Protein AF-A0A813G9U9-F1 (afdb_monomer_lite)

Radius of gyration: 23.8 Å; chains: 1; bounding box: 54×70×51 Å

Organism: Polarella glacialis (NCBI:txid89957)

InterPro domains:
  IPR000157 Toll/interleukin-1 receptor homology (TIR) domain [PF13676] (72-196)
  IPR000157 Toll/interleukin-1 receptor homology (TIR) domain [PS50104] (67-189)
  IPR035897 Toll/interleukin-1 receptor homology (TIR) domain superfamily [G3DSA:3.40.50.10140] (47-179)
  IPR035897 Toll/interleukin-1 receptor homology (TIR) domain superfamily [SSF52200] (64-172)

Sequence (211 aa):
VDRLAWLLDPSVNISRLLSATGASSYSSSTRAGPQLPVWPTSPSAPATLPASSVATNDAANGLCDGRSYHCFISHNWGKDSQGRDNHLRVLQIARALQKHGVEVFVDDWEAHRYDSVDEAIVDGMRRSSVALVFITRAYIDKIEESTIEDDCVAQFNLAKRAPGIIPVIMEPELMQPSRWGWNRVYAHLSGKKLVDLSRGEVSGLPGILWN

Secondary structure (DSSP, 8-state):
-GGGGGGG-TT--TTTTTS---------------------------------------TTS--TTS--EEEEEE--SSB-TTS-BHHHHHHHHHHHHHHTT--EE-HHHHGGGSSSHHHHHHHHHHTEEEEEEEE-HHHHHHHHH--TTSHHHHHHHHHTTSS-EEEEE-SGGGGSGGGT-SSHHHHHHTTSPPEE-SS--TT--------

Foldseek 3Di:
DVLCVLLLDPVDPVVVVQPPDDDDDDDDDDDDDDDDDDDDDDDDDDDDDDDDDPPDCPVPADPPPQAPFQEEEFDDADAFPVRDGGVVVVVLVCVVSVVSNGGYDDLVVQVVVDPDSLVSLVVRLVNYQAYEYEDGLVLLCCCAPDDCPDSNVVNVVSRLVHPYYEYEYQAPQPVQLVSSDDGPCSVRPNPDRYRYPNPDDSVRDDDDDDD

Structure (mmCIF, N/CA/C/O backbone):
data_AF-A0A813G9U9-F1
#
_entry.id   AF-A0A813G9U9-F1
#
loop_
_atom_site.group_PDB
_atom_site.id
_atom_site.type_symbol
_atom_site.label_atom_id
_atom_site.label_alt_id
_atom_site.label_comp_id
_atom_site.label_asym_id
_atom_site.label_entity_id
_atom_site.label_seq_id
_atom_site.pdbx_PDB_ins_code
_atom_site.Cartn_x
_atom_site.Cartn_y
_atom_site.Cartn_z
_atom_site.occupancy
_atom_site.B_iso_or_equiv
_atom_site.auth_seq_id
_atom_site.auth_comp_id
_atom_site.auth_asym_id
_atom_site.auth_atom_id
_atom_site.pdbx_PDB_model_num
ATOM 1 N N . VAL A 1 1 ? -6.744 -12.984 -7.706 1.00 48.56 1 VAL A N 1
ATOM 2 C CA . VAL A 1 1 ? -7.653 -12.390 -6.691 1.00 48.56 1 VAL A CA 1
ATOM 3 C C . VAL A 1 1 ? -8.142 -13.448 -5.708 1.00 48.56 1 VAL A C 1
ATOM 5 O O . VAL A 1 1 ? -8.103 -13.192 -4.515 1.00 48.56 1 VAL A O 1
ATOM 8 N N . ASP A 1 2 ? -8.482 -14.654 -6.171 1.00 55.81 2 ASP A N 1
ATOM 9 C CA . ASP A 1 2 ? -9.010 -15.742 -5.326 1.00 55.81 2 ASP A CA 1
ATOM 10 C C . ASP A 1 2 ? -8.116 -16.127 -4.134 1.00 55.81 2 ASP A C 1
ATOM 12 O O . ASP A 1 2 ? -8.612 -16.296 -3.025 1.00 55.81 2 ASP A O 1
ATOM 16 N N . ARG A 1 3 ? -6.783 -16.145 -4.299 1.00 55.69 3 ARG A N 1
ATOM 17 C CA . ARG A 1 3 ? -5.833 -16.408 -3.192 1.00 55.69 3 ARG A CA 1
ATOM 18 C C . ARG A 1 3 ? -5.779 -15.313 -2.112 1.00 55.69 3 ARG A C 1
ATOM 20 O O . ARG A 1 3 ? -5.218 -15.534 -1.046 1.00 55.69 3 ARG A O 1
ATOM 27 N N . LEU A 1 4 ? -6.364 -14.145 -2.377 1.00 56.97 4 LEU A N 1
ATOM 28 C CA . LEU A 1 4 ? -6.499 -13.031 -1.431 1.00 56.97 4 LEU A CA 1
ATOM 29 C C . LEU A 1 4 ? -7.953 -12.850 -0.972 1.00 56.97 4 LEU A C 1
ATOM 31 O O . LEU A 1 4 ? -8.229 -11.954 -0.181 1.00 56.97 4 LEU A O 1
ATOM 35 N N . ALA A 1 5 ? -8.891 -13.676 -1.450 1.00 59.50 5 ALA A N 1
ATOM 36 C CA . ALA A 1 5 ? -10.310 -13.536 -1.128 1.00 59.50 5 ALA A CA 1
ATOM 37 C C . ALA A 1 5 ? -10.573 -13.637 0.381 1.00 59.50 5 ALA A C 1
ATOM 39 O O . ALA A 1 5 ? -11.443 -12.940 0.896 1.00 59.50 5 ALA A O 1
ATOM 40 N N . TRP A 1 6 ? -9.769 -14.427 1.096 1.00 63.94 6 TRP A N 1
ATOM 41 C CA . TRP A 1 6 ? -9.843 -14.555 2.550 1.00 63.94 6 TRP A CA 1
ATOM 42 C C . TRP A 1 6 ? -9.501 -13.252 3.293 1.00 63.94 6 TRP A C 1
ATOM 44 O O . TRP A 1 6 ? -10.088 -12.998 4.337 1.00 63.94 6 TRP A O 1
ATOM 54 N N . LEU A 1 7 ? -8.626 -12.385 2.753 1.00 59.50 7 LEU A N 1
ATOM 55 C CA . LEU A 1 7 ? -8.376 -11.053 3.335 1.00 59.50 7 LEU A CA 1
ATOM 56 C C . LEU A 1 7 ? -9.629 -10.178 3.272 1.00 59.50 7 LEU A C 1
ATOM 58 O O . LEU A 1 7 ? -9.799 -9.265 4.071 1.00 59.50 7 LEU A O 1
ATOM 62 N N . LEU A 1 8 ? -10.496 -10.443 2.297 1.00 55.34 8 LEU A N 1
ATOM 63 C CA . LEU A 1 8 ? -11.728 -9.706 2.078 1.00 55.34 8 LEU A CA 1
ATOM 64 C C . LEU A 1 8 ? -12.911 -10.325 2.835 1.00 55.34 8 LEU A C 1
ATOM 66 O O . LEU A 1 8 ? -14.004 -9.773 2.747 1.00 55.34 8 LEU A O 1
ATOM 70 N N . ASP A 1 9 ? -12.766 -11.440 3.545 1.00 53.12 9 ASP A N 1
ATOM 71 C CA . ASP A 1 9 ? -13.871 -12.055 4.282 1.00 53.12 9 ASP A CA 1
ATOM 72 C C . ASP A 1 9 ? -14.003 -11.430 5.690 1.00 53.12 9 ASP A C 1
ATOM 74 O O . ASP A 1 9 ? -13.111 -11.591 6.522 1.00 53.12 9 ASP A O 1
ATOM 78 N N . PRO A 1 10 ? -15.113 -10.727 6.001 1.00 43.72 10 PRO A N 1
ATOM 79 C CA . PRO A 1 10 ? -15.311 -10.079 7.300 1.00 43.72 10 PRO A CA 1
ATOM 80 C C . PRO A 1 10 ? -15.453 -11.064 8.474 1.00 43.72 10 PRO A C 1
ATOM 82 O O . PRO A 1 10 ? -15.392 -10.641 9.628 1.00 43.72 10 PRO A O 1
ATOM 85 N N . SER A 1 11 ? -15.657 -12.361 8.214 1.00 38.12 11 SER A N 1
ATOM 86 C CA . SER A 1 11 ? -15.690 -13.407 9.243 1.00 38.12 11 SER A CA 1
ATOM 87 C C . SER A 1 11 ? -14.294 -13.881 9.666 1.00 38.12 11 SER A C 1
ATOM 89 O O . SER A 1 11 ? -14.139 -14.495 10.729 1.00 38.12 11 SER A O 1
ATOM 91 N N . VAL A 1 12 ? -13.262 -13.548 8.884 1.00 41.81 12 VAL A N 1
ATOM 92 C CA . VAL A 1 12 ? -11.875 -13.910 9.163 1.00 41.81 12 VAL A CA 1
ATOM 93 C C . VAL A 1 12 ? -11.307 -12.950 10.202 1.00 41.81 12 VAL A C 1
ATOM 95 O O . VAL A 1 12 ? -10.707 -11.919 9.914 1.00 41.81 12 VAL A O 1
ATOM 98 N N . ASN A 1 13 ? -11.499 -13.309 11.468 1.00 43.06 13 ASN A N 1
ATOM 99 C CA . ASN A 1 13 ? -10.781 -12.684 12.563 1.00 43.06 13 ASN A CA 1
ATOM 100 C C . ASN A 1 13 ? -9.388 -13.317 12.653 1.00 43.06 13 ASN A C 1
ATOM 102 O O . ASN A 1 13 ? -9.243 -14.439 13.141 1.00 43.06 13 ASN A O 1
ATOM 106 N N . ILE A 1 14 ? -8.360 -12.589 12.213 1.00 44.81 14 ILE A N 1
ATOM 107 C CA . ILE A 1 14 ? -6.979 -13.089 12.203 1.00 44.81 14 ILE A CA 1
ATOM 108 C C . ILE A 1 14 ? -6.530 -13.493 13.607 1.00 44.81 14 ILE A C 1
ATOM 110 O O . ILE A 1 14 ? -5.813 -14.468 13.728 1.00 44.81 14 ILE A O 1
ATOM 114 N N . SER A 1 15 ? -7.040 -12.877 14.681 1.00 34.81 15 SER A N 1
ATOM 115 C CA . SER A 1 15 ? -6.731 -13.309 16.056 1.00 34.81 15 SER A CA 1
ATOM 116 C C . SER A 1 15 ? -7.351 -14.664 16.463 1.00 34.81 15 SER A C 1
ATOM 118 O O . SER A 1 15 ? -6.817 -15.348 17.338 1.00 34.81 15 SER A O 1
ATOM 120 N N . ARG A 1 16 ? -8.427 -15.118 15.796 1.00 32.97 16 ARG A N 1
ATOM 121 C CA . ARG A 1 16 ? -9.019 -16.463 15.982 1.00 32.97 16 ARG A CA 1
ATOM 122 C C . ARG A 1 16 ? -8.324 -17.558 15.173 1.00 32.97 16 ARG A C 1
ATOM 124 O O . ARG A 1 16 ? -8.390 -18.714 15.573 1.00 32.97 16 ARG A O 1
ATOM 131 N N . LEU A 1 17 ? -7.608 -17.205 14.105 1.00 38.53 17 LEU A N 1
ATOM 132 C CA . LEU A 1 17 ? -6.691 -18.126 13.419 1.00 38.53 17 LEU A CA 1
ATOM 133 C C . LEU A 1 17 ? -5.445 -18.464 14.266 1.00 38.53 17 LEU A C 1
ATOM 135 O O . LEU A 1 17 ? -4.717 -19.387 13.924 1.00 38.53 17 LEU A O 1
ATOM 139 N N . LEU A 1 18 ? -5.219 -17.755 15.381 1.00 41.41 18 LEU A N 1
ATOM 140 C CA . LEU A 1 18 ? -4.016 -17.862 16.222 1.00 41.41 18 LEU A CA 1
ATOM 141 C C . LEU A 1 18 ? -4.233 -18.611 17.551 1.00 41.41 18 LEU A C 1
ATOM 143 O O . LEU A 1 18 ? -3.284 -18.761 18.314 1.00 41.41 18 LEU A O 1
ATOM 147 N N . SER A 1 19 ? -5.456 -19.060 17.870 1.00 34.44 19 SER A N 1
ATOM 148 C CA . SER A 1 19 ? -5.805 -19.591 19.209 1.00 34.44 19 SER A CA 1
ATOM 149 C C . SER A 1 19 ? -6.186 -21.078 19.267 1.00 34.44 19 SER A C 1
ATOM 151 O O . SER A 1 19 ? -6.457 -21.590 20.352 1.00 34.44 19 SER A O 1
ATOM 153 N N . ALA A 1 20 ? -6.158 -21.815 18.155 1.00 33.94 20 ALA A N 1
ATOM 154 C CA . ALA A 1 20 ? -6.456 -23.247 18.153 1.00 33.94 20 ALA A CA 1
ATOM 155 C C . ALA A 1 20 ? -5.176 -24.094 18.097 1.00 33.94 20 ALA A C 1
ATOM 157 O O . ALA A 1 20 ? -4.769 -24.488 17.017 1.00 33.94 20 ALA A O 1
ATOM 158 N N . THR A 1 21 ? -4.567 -24.372 19.257 1.00 38.72 21 THR A N 1
ATOM 159 C CA . THR A 1 21 ? -4.136 -25.729 19.669 1.00 38.72 21 THR A CA 1
ATOM 160 C C . THR A 1 21 ? -3.434 -25.680 21.024 1.00 38.72 21 THR A C 1
ATOM 162 O O . THR A 1 21 ? -2.369 -25.083 21.165 1.00 38.72 21 THR A O 1
ATOM 165 N N . GLY A 1 22 ? -4.017 -26.360 22.009 1.00 31.55 22 GLY A N 1
ATOM 166 C CA . GLY A 1 22 ? -3.395 -26.647 23.292 1.00 31.55 22 GLY A CA 1
ATOM 167 C C . GLY A 1 22 ? -3.361 -28.152 23.566 1.00 31.55 22 GLY A C 1
ATOM 168 O O . GLY A 1 22 ? -4.376 -28.826 23.424 1.00 31.55 22 GLY A O 1
ATOM 169 N N . ALA A 1 23 ? -2.191 -28.580 24.046 1.00 30.75 23 ALA A N 1
ATOM 170 C CA . ALA A 1 23 ? -1.884 -29.717 24.919 1.00 30.75 23 ALA A CA 1
ATOM 171 C C . ALA A 1 23 ? -1.643 -31.144 24.362 1.00 30.75 23 ALA A C 1
ATOM 173 O O . ALA A 1 23 ? -2.478 -31.755 23.704 1.00 30.75 23 ALA A O 1
ATOM 174 N N . SER A 1 24 ? -0.528 -31.679 24.898 1.00 33.56 24 SER A N 1
ATOM 175 C CA . SER A 1 24 ? -0.103 -33.075 25.130 1.00 33.56 24 SER A CA 1
ATOM 176 C C . SER A 1 24 ? 0.559 -33.866 23.999 1.00 33.56 24 SER A C 1
ATOM 178 O O . SER A 1 24 ? 0.100 -33.835 22.872 1.00 33.56 24 SER A O 1
ATOM 180 N N . SER A 1 25 ? 1.547 -34.736 24.236 1.00 31.33 25 SER A N 1
ATOM 181 C CA . SER A 1 25 ? 2.670 -34.868 25.190 1.00 31.33 25 SER A CA 1
ATOM 182 C C . SER A 1 25 ? 3.481 -36.111 24.742 1.00 31.33 25 SER A C 1
ATOM 184 O O . SER A 1 25 ? 2.909 -37.053 24.211 1.00 31.33 25 SER A O 1
ATOM 186 N N . TYR A 1 26 ? 4.812 -36.060 24.896 1.00 27.23 26 TYR A N 1
ATOM 187 C CA . TYR A 1 26 ? 5.821 -37.144 24.936 1.00 27.23 26 TYR A CA 1
ATOM 188 C C . TYR A 1 26 ? 5.513 -38.556 24.376 1.00 27.23 26 TYR A C 1
ATOM 190 O O . TYR A 1 26 ? 4.690 -39.280 24.920 1.00 27.23 26 TYR A O 1
ATOM 198 N N . SER A 1 27 ? 6.402 -39.066 23.509 1.00 30.39 27 SER A N 1
ATOM 199 C CA . SER A 1 27 ? 7.290 -40.189 23.884 1.00 30.39 27 SER A CA 1
ATOM 200 C C . SER A 1 27 ? 8.458 -40.356 22.901 1.00 30.39 27 SER A C 1
ATOM 202 O O . SER A 1 27 ? 8.334 -40.145 21.698 1.00 30.39 27 SER A O 1
ATOM 204 N N . SER A 1 28 ? 9.614 -40.697 23.456 1.00 36.56 28 SER A N 1
ATOM 205 C CA . SER A 1 28 ? 10.893 -40.956 22.801 1.00 36.56 28 SER A CA 1
ATOM 206 C C . SER A 1 28 ? 11.133 -42.462 22.676 1.00 36.56 28 SER A C 1
ATOM 208 O O . SER A 1 28 ? 10.792 -43.215 23.586 1.00 36.56 28 SER A O 1
ATOM 210 N N . SER A 1 29 ? 11.794 -42.910 21.603 1.00 32.03 29 SER A N 1
ATOM 211 C CA . SER A 1 29 ? 12.504 -44.194 21.610 1.00 32.03 29 SER A CA 1
ATOM 212 C C . SER A 1 29 ? 13.637 -44.241 20.578 1.00 32.03 29 SER A C 1
ATOM 214 O O . SER A 1 29 ? 13.566 -43.662 19.498 1.00 32.03 29 SER A O 1
ATOM 216 N N . THR A 1 30 ? 14.710 -44.901 20.990 1.00 32.84 30 THR A N 1
ATOM 217 C CA . THR A 1 30 ? 16.085 -44.940 20.485 1.00 32.84 30 THR A CA 1
ATOM 218 C C . THR A 1 30 ? 16.362 -46.193 19.632 1.00 32.84 30 THR A C 1
ATOM 220 O O . THR A 1 30 ? 15.731 -47.224 19.846 1.00 32.84 30 THR A O 1
ATOM 223 N N . ARG A 1 31 ? 17.429 -46.150 18.801 1.00 31.62 31 ARG A N 1
ATOM 224 C CA . ARG A 1 31 ? 18.654 -47.009 18.873 1.00 31.62 31 ARG A CA 1
ATOM 225 C C . ARG A 1 31 ? 19.172 -47.626 17.536 1.00 31.62 31 ARG A C 1
ATOM 227 O O . ARG A 1 31 ? 18.466 -48.369 16.877 1.00 31.62 31 ARG A O 1
ATOM 234 N N . ALA A 1 32 ? 20.467 -47.355 17.281 1.00 30.41 32 ALA A N 1
ATOM 235 C CA . ALA A 1 32 ? 21.590 -48.148 16.706 1.00 30.41 32 ALA A CA 1
ATOM 236 C C . ALA A 1 32 ? 21.563 -48.836 15.308 1.00 30.41 32 ALA A C 1
ATOM 238 O O . ALA A 1 32 ? 20.661 -49.593 14.982 1.00 30.41 32 ALA A O 1
ATOM 239 N N . GLY A 1 33 ? 22.674 -48.657 14.555 1.00 27.73 33 GLY A N 1
ATOM 240 C CA . GLY A 1 33 ? 23.142 -49.503 13.420 1.00 27.73 33 GLY A CA 1
ATOM 241 C C . GLY A 1 33 ? 23.832 -50.811 13.883 1.00 27.73 33 GLY A C 1
ATOM 242 O O . GLY A 1 33 ? 23.547 -51.197 15.018 1.00 27.73 33 GLY A O 1
ATOM 243 N N . PRO A 1 34 ? 24.777 -51.471 13.142 1.00 43.88 34 PRO A N 1
ATOM 244 C CA . PRO A 1 34 ? 25.583 -51.010 11.979 1.00 43.88 34 PRO A CA 1
ATOM 245 C C . PRO A 1 34 ? 25.918 -52.062 10.853 1.00 43.88 34 PRO A C 1
ATOM 247 O O . PRO A 1 34 ? 25.562 -53.229 10.956 1.00 43.88 34 PRO A O 1
ATOM 250 N N . GLN A 1 35 ? 26.715 -51.620 9.851 1.00 29.05 35 GLN A N 1
ATOM 251 C CA . GLN A 1 35 ? 27.792 -52.306 9.066 1.00 29.05 35 GLN A CA 1
ATOM 252 C C . GLN A 1 35 ? 27.713 -52.414 7.514 1.00 29.05 35 GLN A C 1
ATOM 254 O O . GLN A 1 35 ? 26.673 -52.680 6.925 1.00 29.05 35 GLN A O 1
ATOM 259 N N . LEU A 1 36 ? 28.897 -52.185 6.903 1.00 33.50 36 LEU A N 1
ATOM 260 C CA . LEU A 1 36 ? 29.319 -52.177 5.478 1.00 33.50 36 LEU A CA 1
ATOM 261 C C . LEU A 1 36 ? 29.853 -53.562 5.014 1.00 33.50 36 LEU A C 1
ATOM 263 O O . LEU A 1 36 ? 30.030 -54.425 5.876 1.00 33.50 36 LEU A O 1
ATOM 267 N N . PRO A 1 37 ? 30.209 -53.774 3.715 1.00 38.19 37 PRO A N 1
ATOM 268 C CA . PRO A 1 37 ? 31.635 -53.645 3.316 1.00 38.19 37 PRO A CA 1
ATOM 269 C C . PRO A 1 37 ? 31.980 -53.202 1.848 1.00 38.19 37 PRO A C 1
ATOM 271 O O . PRO A 1 37 ? 31.268 -53.502 0.901 1.00 38.19 37 PRO A O 1
ATOM 274 N N . VAL A 1 38 ? 33.127 -52.494 1.746 1.00 32.84 38 VAL A N 1
ATOM 275 C CA . VAL A 1 38 ? 34.224 -52.291 0.733 1.00 32.84 38 VAL A CA 1
ATOM 276 C C . VAL A 1 38 ? 34.108 -52.405 -0.819 1.00 32.84 38 VAL A C 1
ATOM 278 O O . VAL A 1 38 ? 33.434 -53.261 -1.375 1.00 32.84 38 VAL A O 1
ATOM 281 N N . TRP A 1 39 ? 34.910 -51.536 -1.480 1.00 26.00 39 TRP A N 1
ATOM 282 C CA . TRP A 1 39 ? 35.147 -51.243 -2.924 1.00 26.00 39 TRP A CA 1
ATOM 283 C C . TRP A 1 39 ? 36.068 -52.232 -3.698 1.00 26.00 39 TRP A C 1
ATOM 285 O O . TRP A 1 39 ? 36.642 -53.116 -3.061 1.00 26.00 39 TRP A O 1
ATOM 295 N N . PRO A 1 40 ? 36.297 -52.067 -5.037 1.00 40.28 40 PRO A N 1
ATOM 296 C CA . PRO A 1 40 ? 37.399 -51.187 -5.508 1.00 40.28 40 PRO A CA 1
ATOM 297 C C . PRO A 1 40 ? 37.240 -50.429 -6.871 1.00 40.28 40 PRO A C 1
ATOM 299 O O . PRO A 1 40 ? 36.633 -50.912 -7.820 1.00 40.28 40 PRO A O 1
ATOM 302 N N . THR A 1 41 ? 37.920 -49.266 -6.929 1.00 32.50 41 THR A N 1
ATOM 303 C CA . THR A 1 41 ? 38.691 -48.598 -8.027 1.00 32.50 41 THR A CA 1
ATOM 304 C C . THR A 1 41 ? 38.060 -48.020 -9.319 1.00 32.50 41 THR A C 1
ATOM 306 O O . THR A 1 41 ? 37.460 -48.721 -10.124 1.00 32.50 41 THR A O 1
ATOM 309 N N . SER A 1 42 ? 38.353 -46.722 -9.532 1.00 33.25 42 SER A N 1
ATOM 310 C CA . SER A 1 42 ? 38.185 -45.825 -10.706 1.00 33.25 42 SER A CA 1
ATOM 311 C C . SER A 1 42 ? 39.135 -46.139 -11.897 1.00 33.25 42 SER A C 1
ATOM 313 O O . SER A 1 42 ? 39.883 -47.110 -11.786 1.00 33.25 42 SER A O 1
ATOM 315 N N . PRO A 1 43 ? 39.295 -45.286 -12.952 1.00 48.91 43 PRO A N 1
ATOM 316 C CA . PRO A 1 43 ? 38.502 -44.138 -13.452 1.00 48.91 43 PRO A CA 1
ATOM 317 C C . PRO A 1 43 ? 38.239 -44.173 -14.986 1.00 48.91 43 PRO A C 1
ATOM 319 O O . PRO A 1 43 ? 38.921 -44.895 -15.705 1.00 48.91 43 PRO A O 1
ATOM 322 N N . SER A 1 44 ? 37.316 -43.340 -15.499 1.00 31.86 44 SER A N 1
ATOM 323 C CA . SER A 1 44 ? 37.431 -42.541 -16.754 1.00 31.86 44 SER A CA 1
ATOM 324 C C . SER A 1 44 ? 36.078 -41.923 -17.150 1.00 31.86 44 SER A C 1
ATOM 326 O O . SER A 1 44 ? 35.073 -42.620 -17.241 1.00 31.86 44 SER A O 1
ATOM 328 N N . ALA A 1 45 ? 36.067 -40.619 -17.422 1.00 34.03 45 ALA A N 1
ATOM 329 C CA . ALA A 1 45 ? 35.022 -39.898 -18.163 1.00 34.03 45 ALA A CA 1
ATOM 330 C C . ALA A 1 45 ? 35.608 -39.493 -19.540 1.00 34.03 45 ALA A C 1
ATOM 332 O O . ALA A 1 45 ? 36.819 -39.659 -19.712 1.00 34.03 45 ALA A O 1
ATOM 333 N N . PRO A 1 46 ? 34.872 -38.876 -20.489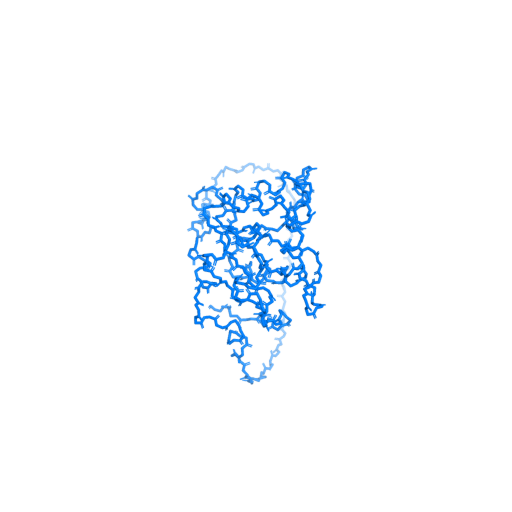 1.00 46.09 46 PRO A N 1
ATOM 334 C CA . PRO A 1 46 ? 33.428 -38.628 -20.567 1.00 46.09 46 PRO A CA 1
ATOM 335 C C . PRO A 1 46 ? 32.812 -39.118 -21.902 1.00 46.09 46 PRO A C 1
ATOM 337 O O . PRO A 1 46 ? 33.475 -39.139 -22.936 1.00 46.09 46 PRO A O 1
ATOM 340 N N . ALA A 1 47 ? 31.517 -39.440 -21.927 1.00 32.50 47 ALA A N 1
ATOM 341 C CA . ALA A 1 47 ? 30.784 -39.566 -23.188 1.00 32.50 47 ALA A CA 1
ATOM 342 C C . ALA A 1 47 ? 29.320 -39.135 -23.035 1.00 32.50 47 ALA A C 1
ATOM 344 O O . ALA A 1 47 ? 28.589 -39.597 -22.164 1.00 32.50 47 ALA A O 1
ATOM 345 N N . THR A 1 48 ? 28.960 -38.209 -23.914 1.00 35.53 48 THR A N 1
ATOM 346 C CA . THR A 1 48 ? 27.659 -37.640 -24.260 1.00 35.53 48 THR A CA 1
ATOM 347 C C . THR A 1 48 ? 26.480 -38.611 -24.141 1.00 35.53 48 THR A C 1
ATOM 349 O O . THR A 1 48 ? 26.508 -39.692 -24.726 1.00 35.53 48 THR A O 1
ATOM 352 N N . LEU A 1 49 ? 25.396 -38.175 -23.489 1.00 32.50 49 LEU A N 1
ATOM 353 C CA . LEU A 1 49 ? 24.070 -38.788 -23.613 1.00 32.50 49 LEU A CA 1
ATOM 354 C C . LEU A 1 49 ? 23.042 -37.749 -24.093 1.00 32.50 49 LEU A C 1
ATOM 356 O O . LEU A 1 49 ? 23.091 -36.600 -23.646 1.00 32.50 49 LEU A O 1
ATOM 360 N N . PRO A 1 50 ? 22.129 -38.129 -25.008 1.00 39.34 50 PRO A N 1
ATOM 361 C CA . PRO A 1 50 ? 21.067 -37.268 -25.501 1.00 39.34 50 PRO A CA 1
ATOM 362 C C . PRO A 1 50 ? 19.867 -37.235 -24.545 1.00 39.34 50 PRO A C 1
ATOM 364 O O . PRO A 1 50 ? 19.733 -38.045 -23.629 1.00 39.34 50 PRO A O 1
ATOM 367 N N . ALA A 1 51 ? 18.996 -36.263 -24.811 1.00 38.84 51 ALA A N 1
ATOM 368 C CA . ALA A 1 51 ? 17.768 -35.933 -24.107 1.00 38.84 51 ALA A CA 1
ATOM 369 C C . ALA A 1 51 ? 16.955 -37.137 -23.593 1.00 38.84 51 ALA A C 1
ATOM 371 O O . ALA A 1 51 ? 16.622 -38.062 -24.331 1.00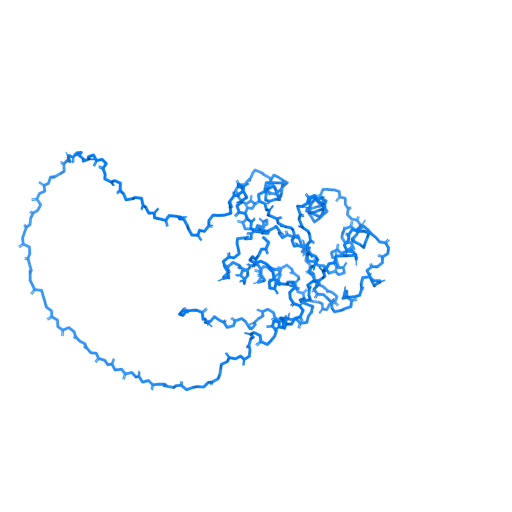 38.84 51 ALA A O 1
ATOM 372 N N . SER A 1 52 ? 16.531 -37.047 -22.335 1.00 34.31 52 SER A N 1
ATOM 373 C CA . SER A 1 52 ? 15.327 -37.711 -21.845 1.00 34.31 52 SER A CA 1
ATOM 374 C C . SER A 1 52 ? 14.523 -36.693 -21.052 1.00 34.31 52 SER A C 1
ATOM 376 O O . SER A 1 52 ? 14.928 -36.207 -20.001 1.00 34.31 52 SER A O 1
ATOM 378 N N . SER A 1 53 ? 13.401 -36.328 -21.656 1.00 46.50 53 SER A N 1
ATOM 379 C CA . SER A 1 53 ? 12.331 -35.505 -21.126 1.00 46.50 53 SER A CA 1
ATOM 380 C C . SER A 1 53 ? 11.844 -36.036 -19.780 1.00 46.50 53 SER A C 1
ATOM 382 O O . SER A 1 53 ? 11.144 -37.047 -19.723 1.00 46.50 53 SER A O 1
ATOM 384 N N . VAL A 1 54 ? 12.142 -35.305 -18.712 1.00 33.62 54 VAL A N 1
ATOM 385 C CA . VAL A 1 54 ? 11.268 -35.263 -17.543 1.00 33.62 54 VAL A CA 1
ATOM 386 C C . VAL A 1 54 ? 10.571 -33.919 -17.629 1.00 33.62 54 VAL A C 1
ATOM 388 O O . VAL A 1 54 ? 11.100 -32.899 -17.203 1.00 33.62 54 VAL A O 1
ATOM 391 N N . ALA A 1 55 ? 9.404 -33.915 -18.272 1.00 36.97 55 ALA A N 1
ATOM 392 C CA . ALA A 1 55 ? 8.439 -32.853 -18.068 1.00 36.97 55 ALA A CA 1
ATOM 393 C C . ALA A 1 55 ? 8.019 -32.948 -16.599 1.00 36.97 55 ALA A C 1
ATOM 395 O O . ALA A 1 55 ? 7.174 -33.763 -16.227 1.00 36.97 55 ALA A O 1
ATOM 396 N N . THR A 1 56 ? 8.690 -32.185 -15.741 1.00 35.25 56 THR A N 1
ATOM 397 C CA . THR A 1 56 ? 8.170 -31.896 -14.415 1.00 35.25 56 THR A CA 1
ATOM 398 C C . THR A 1 56 ? 6.867 -31.147 -14.627 1.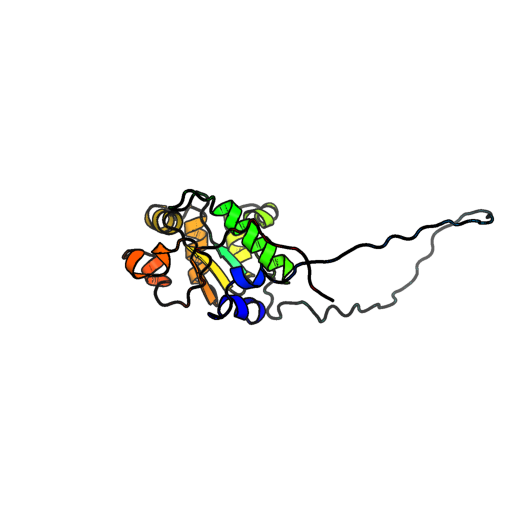00 35.25 56 THR A C 1
ATOM 400 O O . THR A 1 56 ? 6.807 -30.150 -15.343 1.00 35.25 56 THR A O 1
ATOM 403 N N . ASN A 1 57 ? 5.793 -31.699 -14.073 1.00 41.75 57 ASN A N 1
ATOM 404 C CA . ASN A 1 57 ? 4.481 -31.078 -14.060 1.00 41.75 57 ASN A CA 1
ATOM 405 C C . ASN A 1 57 ? 4.551 -29.771 -13.247 1.00 41.75 57 ASN A C 1
ATOM 407 O O . ASN A 1 57 ? 4.187 -29.755 -12.077 1.00 41.75 57 ASN A O 1
ATOM 411 N N . ASP A 1 58 ? 4.976 -28.673 -13.874 1.00 35.12 58 ASP A N 1
ATOM 412 C CA . ASP A 1 58 ? 4.939 -27.309 -13.316 1.00 35.12 58 ASP A CA 1
ATOM 413 C C . ASP A 1 58 ? 3.526 -26.687 -13.366 1.00 35.12 58 ASP A C 1
ATOM 415 O O . ASP A 1 58 ? 3.319 -25.497 -13.131 1.00 35.12 58 ASP A O 1
ATOM 419 N N . ALA A 1 59 ? 2.501 -27.497 -13.633 1.00 38.12 59 ALA A N 1
ATOM 420 C CA . ALA A 1 59 ? 1.123 -27.061 -13.837 1.00 38.12 59 ALA A CA 1
ATOM 421 C C . ALA A 1 59 ? 0.325 -26.822 -12.535 1.00 38.12 59 ALA A C 1
ATOM 423 O O . ALA A 1 59 ? -0.890 -27.008 -12.527 1.00 38.12 59 ALA A O 1
ATOM 424 N N . ALA A 1 60 ? 0.971 -26.412 -11.437 1.00 42.25 60 ALA A N 1
ATOM 425 C CA . ALA A 1 60 ? 0.276 -26.164 -10.167 1.00 42.25 60 ALA A CA 1
ATOM 426 C C . ALA A 1 60 ? 0.427 -24.747 -9.585 1.00 42.25 60 ALA A C 1
ATOM 428 O O . ALA A 1 60 ? -0.245 -24.452 -8.597 1.00 42.25 60 ALA A O 1
ATOM 429 N N . ASN A 1 61 ? 1.260 -23.852 -10.143 1.00 49.72 61 ASN A N 1
ATOM 430 C CA . ASN A 1 61 ? 1.577 -22.619 -9.398 1.00 49.72 61 ASN A CA 1
ATOM 431 C C . ASN A 1 61 ? 1.814 -21.319 -10.190 1.00 49.72 61 ASN A C 1
ATOM 433 O O . ASN A 1 61 ? 2.238 -20.331 -9.598 1.00 49.72 61 ASN A O 1
ATOM 437 N N . GLY A 1 62 ? 1.526 -21.271 -11.492 1.00 44.31 62 GLY A N 1
ATOM 438 C CA . GLY A 1 62 ? 1.737 -20.063 -12.301 1.00 44.31 62 GLY A CA 1
ATOM 439 C C . GLY A 1 62 ? 0.517 -19.138 -12.353 1.00 44.31 62 GLY A C 1
ATOM 440 O O . GLY A 1 62 ? -0.557 -19.558 -12.779 1.00 44.31 62 GLY A O 1
ATOM 441 N N . LEU A 1 63 ? 0.689 -17.867 -11.979 1.00 54.53 63 LEU A N 1
ATOM 442 C CA . LEU A 1 63 ? -0.211 -16.771 -12.360 1.00 54.53 63 LEU A CA 1
ATOM 443 C C . LEU A 1 63 ? -0.333 -16.746 -13.897 1.00 54.53 63 LEU A C 1
ATOM 445 O O . LEU A 1 63 ? 0.646 -16.568 -14.619 1.00 54.53 63 LEU A O 1
ATOM 449 N N . CYS A 1 64 ? -1.532 -17.006 -14.408 1.00 48.00 64 CYS A N 1
ATOM 450 C CA . CYS A 1 64 ? -1.786 -17.387 -15.802 1.00 48.00 64 CYS A CA 1
ATOM 451 C C . CYS A 1 64 ? -1.861 -16.218 -16.808 1.00 48.00 64 CYS A C 1
ATOM 453 O O . CYS A 1 64 ? -2.313 -16.399 -17.935 1.00 48.00 64 CYS A O 1
ATOM 455 N N . ASP A 1 65 ? -1.403 -15.025 -16.434 1.00 59.03 65 ASP A N 1
ATOM 456 C CA . ASP A 1 65 ? -1.562 -13.780 -17.197 1.00 59.03 65 ASP A CA 1
ATOM 457 C C . ASP A 1 65 ? -0.252 -12.984 -17.375 1.00 59.03 65 ASP A C 1
ATOM 459 O O . ASP A 1 65 ? -0.278 -11.803 -17.723 1.00 59.03 65 ASP A O 1
ATOM 463 N N . GLY A 1 66 ? 0.902 -13.619 -17.135 1.00 63.09 66 GLY A N 1
ATOM 464 C CA . GLY A 1 66 ? 2.219 -12.975 -17.207 1.00 63.09 66 GLY A CA 1
ATOM 465 C C . GLY A 1 66 ? 2.572 -12.128 -15.979 1.00 63.09 66 GLY A C 1
ATOM 466 O O . GLY A 1 66 ? 3.658 -11.549 -15.928 1.00 63.09 66 GLY A O 1
ATOM 467 N N . ARG A 1 67 ? 1.694 -12.065 -14.970 1.00 70.94 67 ARG A N 1
ATOM 468 C CA . ARG A 1 67 ? 2.011 -11.489 -13.660 1.00 70.94 67 ARG A CA 1
ATOM 469 C C . ARG A 1 67 ? 2.837 -12.484 -12.861 1.00 70.94 67 ARG A C 1
ATOM 471 O O . ARG A 1 67 ? 2.620 -13.684 -12.938 1.00 70.94 67 ARG A O 1
ATOM 478 N N . SER A 1 68 ? 3.806 -11.993 -12.099 1.00 86.31 68 SER A N 1
ATOM 479 C CA . SER A 1 68 ? 4.646 -12.838 -11.237 1.00 86.31 68 SER A CA 1
ATOM 480 C C . SER A 1 68 ? 4.294 -12.703 -9.762 1.00 86.31 68 SER A C 1
ATOM 482 O O . SER A 1 68 ? 4.673 -13.559 -8.973 1.00 86.31 68 SER A O 1
ATOM 484 N N . TYR A 1 69 ? 3.543 -11.662 -9.397 1.00 90.81 69 TYR A N 1
ATOM 485 C CA . TYR A 1 69 ? 3.138 -11.401 -8.025 1.00 90.81 69 TYR A CA 1
ATOM 486 C C . TYR A 1 69 ? 1.613 -11.359 -7.917 1.00 90.81 69 TYR A C 1
ATOM 488 O O . TYR A 1 69 ? 0.890 -10.808 -8.759 1.00 90.81 69 TYR A O 1
ATOM 496 N N . HIS A 1 70 ? 1.100 -11.935 -6.836 1.00 89.81 70 HIS A N 1
ATOM 497 C CA . HIS A 1 70 ? -0.310 -11.821 -6.495 1.00 89.81 70 HIS A CA 1
ATOM 498 C C . HIS A 1 70 ? -0.613 -10.405 -6.019 1.00 89.81 70 HIS A C 1
ATOM 500 O O . HIS A 1 70 ? -1.638 -9.846 -6.410 1.00 89.81 70 HIS A O 1
ATOM 506 N N . CYS A 1 71 ? 0.279 -9.807 -5.225 1.00 92.88 71 CYS A N 1
ATOM 507 C CA . CYS A 1 71 ? 0.119 -8.436 -4.772 1.00 92.88 71 CYS A CA 1
ATOM 508 C C . CYS A 1 71 ? 1.414 -7.626 -4.712 1.00 92.88 71 CYS A C 1
ATOM 510 O O . CYS A 1 71 ? 2.482 -8.136 -4.385 1.00 92.88 71 CYS A O 1
ATOM 512 N N . PHE A 1 72 ? 1.246 -6.334 -4.971 1.00 95.69 72 PHE A N 1
ATOM 513 C CA . PHE A 1 72 ? 2.191 -5.267 -4.686 1.00 95.69 72 PHE A CA 1
ATOM 514 C C . PHE A 1 72 ? 1.904 -4.684 -3.300 1.00 95.69 72 PHE A C 1
ATOM 516 O O . PHE A 1 72 ? 0.733 -4.477 -2.966 1.00 95.69 72 PHE A O 1
ATOM 523 N N . ILE A 1 73 ? 2.935 -4.396 -2.508 1.00 95.38 73 ILE A N 1
ATOM 524 C CA . ILE A 1 73 ? 2.801 -3.774 -1.186 1.00 95.38 73 ILE A CA 1
ATOM 525 C C . ILE A 1 73 ? 3.168 -2.294 -1.279 1.00 95.38 73 ILE A C 1
ATOM 527 O O . ILE A 1 73 ? 4.262 -1.958 -1.714 1.00 95.38 73 ILE A O 1
ATOM 531 N N . SER A 1 74 ? 2.260 -1.417 -0.846 1.00 96.25 74 SER A N 1
ATOM 532 C CA . SER A 1 74 ? 2.565 -0.008 -0.589 1.00 96.25 74 SER A CA 1
ATOM 533 C C . SER A 1 74 ? 2.384 0.308 0.888 1.00 96.25 74 SER A C 1
ATOM 535 O O . SER A 1 74 ? 1.306 0.088 1.450 1.00 96.25 74 SER A O 1
ATOM 537 N N . HIS A 1 75 ? 3.426 0.844 1.513 1.00 95.44 75 HIS A N 1
ATOM 538 C CA . HIS A 1 75 ? 3.450 1.188 2.932 1.00 95.44 75 HIS A CA 1
ATOM 539 C C . HIS A 1 75 ? 4.431 2.322 3.195 1.00 95.44 75 HIS A C 1
ATOM 541 O O . HIS A 1 75 ? 5.348 2.558 2.420 1.00 95.44 75 HIS A O 1
ATOM 547 N N . ASN A 1 76 ? 4.264 3.008 4.325 1.00 94.38 76 ASN A N 1
ATOM 548 C CA . ASN A 1 76 ? 5.254 3.966 4.793 1.00 94.38 76 ASN A CA 1
ATOM 549 C C . ASN A 1 76 ? 6.236 3.313 5.762 1.00 94.38 76 ASN A C 1
ATOM 551 O O . ASN A 1 76 ? 5.881 2.440 6.561 1.00 94.38 76 ASN A O 1
ATOM 555 N N . TRP A 1 77 ? 7.461 3.824 5.744 1.00 93.19 77 TRP A N 1
ATOM 556 C CA . TRP A 1 77 ? 8.437 3.576 6.790 1.00 93.19 77 TRP A CA 1
ATOM 557 C C . TRP A 1 77 ? 8.223 4.572 7.925 1.00 93.19 77 TRP A C 1
ATOM 559 O O . TRP A 1 77 ? 8.182 5.782 7.702 1.00 93.19 77 TRP A O 1
ATOM 569 N N . GLY A 1 78 ? 8.060 4.065 9.145 1.00 91.50 78 GLY A N 1
ATOM 570 C CA . GLY A 1 78 ? 7.825 4.898 10.317 1.00 91.50 78 GLY A CA 1
ATOM 571 C C . GLY A 1 78 ? 6.934 4.229 11.350 1.00 91.50 78 GLY A C 1
ATOM 572 O O . GLY A 1 78 ? 6.575 3.055 11.238 1.00 91.50 78 GLY A O 1
ATOM 573 N N . LYS A 1 79 ? 6.587 5.003 12.377 1.00 93.81 79 LYS A N 1
ATOM 574 C CA . LYS A 1 79 ? 5.674 4.568 13.431 1.00 93.81 79 LYS A CA 1
ATOM 575 C C . LYS A 1 79 ? 4.246 4.989 13.120 1.00 93.81 79 LYS A C 1
ATOM 577 O O . LYS A 1 79 ? 4.022 6.054 12.551 1.00 93.81 79 LYS A O 1
ATOM 582 N N . ASP A 1 80 ? 3.299 4.152 13.516 1.00 93.88 80 ASP A N 1
ATOM 583 C CA . ASP A 1 80 ? 1.885 4.515 13.538 1.00 93.88 80 ASP A CA 1
ATOM 584 C C . ASP A 1 80 ? 1.527 5.363 14.772 1.00 93.88 80 ASP A C 1
ATOM 586 O O . ASP A 1 80 ? 2.367 5.618 15.643 1.00 93.88 80 ASP A O 1
ATOM 590 N N . SER A 1 81 ? 0.269 5.800 14.858 1.00 92.44 81 SER A N 1
ATOM 591 C CA . SER A 1 81 ? -0.255 6.620 15.965 1.00 92.44 81 SER A CA 1
ATOM 592 C C . SER A 1 81 ? -0.109 5.990 17.360 1.00 92.44 81 SER A C 1
ATOM 594 O O . SER A 1 81 ? -0.125 6.700 18.365 1.00 92.44 81 SER A O 1
ATOM 596 N N . GLN A 1 82 ? 0.065 4.668 17.437 1.00 91.25 82 GLN A N 1
ATOM 597 C CA . GLN A 1 82 ? 0.268 3.911 18.676 1.00 91.25 82 GLN A CA 1
ATOM 598 C C . GLN A 1 82 ? 1.754 3.654 18.968 1.00 91.25 82 GLN A C 1
ATOM 600 O O . GLN A 1 82 ? 2.089 2.939 19.913 1.00 91.25 82 GLN A O 1
ATOM 605 N N . GLY A 1 83 ? 2.663 4.217 18.168 1.00 92.38 83 GLY A N 1
ATOM 606 C CA . GLY A 1 83 ? 4.105 4.065 18.330 1.00 92.38 83 GLY A CA 1
ATOM 607 C C . GLY A 1 83 ? 4.659 2.725 17.837 1.00 92.38 83 GLY A C 1
ATOM 608 O O . GLY A 1 83 ? 5.828 2.430 18.108 1.00 92.38 83 GLY A O 1
ATOM 609 N N . ARG A 1 84 ? 3.863 1.922 17.118 1.00 92.06 84 ARG A N 1
ATOM 610 C CA . ARG A 1 84 ? 4.292 0.628 16.564 1.00 92.06 84 ARG A CA 1
ATOM 611 C C . ARG A 1 84 ? 5.017 0.851 15.241 1.00 92.06 84 ARG A C 1
ATOM 613 O O . ARG A 1 84 ? 4.618 1.703 14.454 1.00 92.06 84 ARG A O 1
ATOM 620 N N . ASP A 1 85 ? 6.059 0.069 14.983 1.00 94.19 85 ASP A N 1
ATOM 621 C CA . ASP A 1 85 ? 6.813 0.128 13.728 1.00 94.19 85 ASP A CA 1
ATOM 622 C C . ASP A 1 85 ? 5.975 -0.442 12.571 1.00 94.19 85 ASP A C 1
ATOM 624 O O . ASP A 1 85 ? 5.724 -1.649 12.508 1.00 94.19 85 ASP A O 1
ATOM 628 N N . ASN A 1 86 ? 5.502 0.425 11.673 1.00 94.31 86 ASN A N 1
ATOM 629 C CA . ASN A 1 86 ? 4.657 0.011 10.559 1.00 94.31 86 ASN A CA 1
ATOM 630 C C . ASN A 1 86 ? 5.431 -0.835 9.548 1.00 94.31 86 ASN A C 1
ATOM 632 O O . ASN A 1 86 ? 4.922 -1.855 9.092 1.00 94.31 86 ASN A O 1
ATOM 636 N N . HIS A 1 87 ? 6.664 -0.445 9.236 1.00 94.06 87 HIS A N 1
ATOM 637 C CA . HIS A 1 87 ? 7.495 -1.150 8.271 1.00 94.06 87 HIS A CA 1
ATOM 638 C C . HIS A 1 87 ? 7.728 -2.600 8.710 1.00 94.06 87 HIS A C 1
ATOM 640 O O . HIS A 1 87 ? 7.426 -3.539 7.969 1.00 94.06 87 HIS A O 1
ATOM 646 N N . LEU A 1 88 ? 8.150 -2.802 9.962 1.00 93.06 88 LEU A N 1
ATOM 647 C CA . LEU A 1 88 ? 8.354 -4.139 10.515 1.00 93.06 88 LEU A CA 1
ATOM 648 C C . LEU A 1 88 ? 7.065 -4.973 10.488 1.00 93.06 88 LEU A C 1
ATOM 650 O O . LEU A 1 88 ? 7.098 -6.144 10.101 1.00 93.06 88 LEU A O 1
ATOM 654 N N . ARG A 1 89 ? 5.924 -4.374 10.857 1.00 93.00 89 ARG A N 1
ATOM 655 C CA . ARG A 1 89 ? 4.616 -5.049 10.825 1.00 93.00 89 ARG A CA 1
ATOM 656 C C . ARG A 1 89 ? 4.235 -5.477 9.410 1.00 93.00 89 ARG A C 1
ATOM 658 O O . ARG A 1 89 ? 3.794 -6.611 9.222 1.00 93.00 89 ARG A O 1
ATOM 665 N N . VAL A 1 90 ? 4.430 -4.610 8.418 1.00 94.12 90 VAL A N 1
ATOM 666 C CA . VAL A 1 90 ? 4.153 -4.912 7.007 1.00 94.12 90 VAL A CA 1
ATOM 667 C C . VAL A 1 90 ? 5.024 -6.062 6.514 1.00 94.12 90 VAL A C 1
ATOM 669 O O . VAL A 1 90 ? 4.492 -7.003 5.928 1.00 94.12 90 VAL A O 1
ATOM 672 N N . LEU A 1 91 ? 6.324 -6.073 6.827 1.00 93.50 91 LEU A N 1
ATOM 673 C CA . LEU A 1 91 ? 7.202 -7.189 6.460 1.00 93.50 91 LEU A CA 1
ATOM 674 C C . LEU A 1 91 ? 6.772 -8.512 7.106 1.00 93.50 91 LEU A C 1
ATOM 676 O O . LEU A 1 91 ? 6.857 -9.572 6.483 1.00 93.50 91 LEU A O 1
ATOM 680 N N . GLN A 1 92 ? 6.296 -8.482 8.352 1.00 90.56 92 GLN A N 1
ATOM 681 C CA . GLN A 1 92 ? 5.773 -9.677 9.016 1.00 90.56 92 GLN A CA 1
ATOM 682 C C . GLN A 1 92 ? 4.487 -10.185 8.341 1.00 90.56 92 GLN A C 1
ATOM 684 O O . GLN A 1 92 ? 4.345 -11.392 8.133 1.00 90.56 92 GLN A O 1
ATOM 689 N N . ILE A 1 93 ? 3.589 -9.281 7.938 1.00 90.12 93 ILE A N 1
ATOM 690 C CA . ILE A 1 93 ? 2.371 -9.615 7.186 1.00 90.12 93 ILE A CA 1
ATOM 691 C C . ILE A 1 93 ? 2.728 -10.177 5.806 1.00 90.12 93 ILE A C 1
ATOM 693 O O . ILE A 1 93 ? 2.213 -11.224 5.426 1.00 90.12 93 ILE A O 1
ATOM 697 N N . ALA A 1 94 ? 3.654 -9.549 5.082 1.00 92.25 94 ALA A N 1
ATOM 698 C CA . ALA A 1 94 ? 4.114 -10.018 3.779 1.00 92.25 94 ALA A CA 1
ATOM 699 C C . ALA A 1 94 ? 4.728 -11.428 3.860 1.00 92.25 94 ALA A C 1
ATOM 701 O O . ALA A 1 94 ? 4.407 -12.293 3.047 1.00 92.25 94 ALA A O 1
ATOM 702 N N . ARG A 1 95 ? 5.525 -11.718 4.898 1.00 89.75 95 ARG A N 1
ATOM 703 C CA . ARG A 1 95 ? 6.040 -13.078 5.147 1.00 89.75 95 ARG A CA 1
ATOM 704 C C . ARG A 1 95 ? 4.920 -14.067 5.452 1.00 89.75 95 ARG A C 1
ATOM 706 O O . ARG A 1 95 ? 4.984 -15.216 5.021 1.00 89.75 95 ARG A O 1
ATOM 713 N N . ALA A 1 96 ? 3.904 -13.652 6.207 1.00 84.81 96 ALA A N 1
ATOM 714 C CA . ALA A 1 96 ? 2.743 -14.493 6.471 1.00 84.81 96 ALA A CA 1
ATOM 715 C C . ALA A 1 96 ? 1.975 -14.801 5.176 1.00 84.81 96 ALA A C 1
ATOM 717 O O . ALA A 1 96 ? 1.611 -15.952 4.961 1.00 84.81 96 ALA A O 1
ATOM 718 N N . LEU A 1 97 ? 1.801 -13.820 4.286 1.00 86.62 97 LEU A N 1
ATOM 719 C CA . LEU A 1 97 ? 1.207 -14.016 2.961 1.00 86.62 97 LEU A CA 1
ATOM 720 C C . LEU A 1 97 ? 2.006 -15.033 2.131 1.00 86.62 97 LEU A C 1
ATOM 722 O O . LEU A 1 97 ? 1.429 -16.007 1.646 1.00 86.62 97 LEU A O 1
ATOM 726 N N . GLN A 1 98 ? 3.331 -14.880 2.050 1.00 87.19 98 GLN A N 1
ATOM 727 C CA . GLN A 1 98 ? 4.202 -15.826 1.338 1.00 87.19 98 GLN A CA 1
ATOM 728 C C . GLN A 1 98 ? 4.095 -17.252 1.881 1.00 87.19 98 GLN A C 1
ATOM 730 O O . GLN A 1 98 ? 3.962 -18.199 1.108 1.00 87.19 98 GLN A O 1
ATOM 735 N N . LYS A 1 99 ? 4.060 -17.419 3.210 1.00 82.75 99 LYS A N 1
ATOM 736 C CA . LYS A 1 99 ? 3.846 -18.732 3.844 1.00 82.75 99 LYS A CA 1
ATOM 737 C C . LYS A 1 99 ? 2.528 -19.399 3.432 1.00 82.75 99 LYS A C 1
ATOM 739 O O . LYS A 1 99 ? 2.429 -20.617 3.514 1.00 82.75 99 LYS A O 1
ATOM 744 N N . HIS A 1 100 ? 1.544 -18.625 2.979 1.00 78.12 100 HIS A N 1
ATOM 745 C CA . HIS A 1 100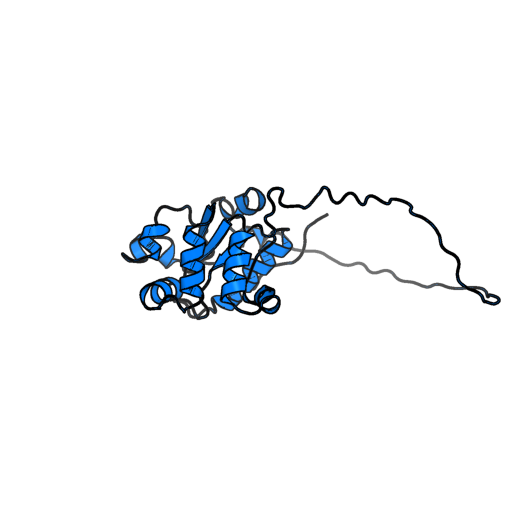 ? 0.253 -19.112 2.487 1.00 78.12 100 HIS A CA 1
ATOM 746 C C . HIS A 1 100 ? 0.173 -19.143 0.949 1.00 78.12 100 HIS A C 1
ATOM 748 O O . HIS A 1 100 ? -0.917 -19.126 0.380 1.00 78.12 100 HIS A O 1
ATOM 754 N N . GLY A 1 101 ? 1.317 -19.188 0.256 1.00 84.19 101 GLY A N 1
ATOM 755 C CA . GLY A 1 101 ? 1.372 -19.335 -1.201 1.00 84.19 101 GLY A CA 1
ATOM 756 C C . GLY A 1 101 ? 0.965 -18.079 -1.975 1.00 84.19 101 GLY A C 1
ATOM 757 O O . GLY A 1 101 ? 0.551 -18.171 -3.136 1.00 84.19 101 GLY A O 1
ATOM 758 N N . VAL A 1 102 ? 1.045 -16.910 -1.334 1.00 86.81 102 VAL A N 1
ATOM 759 C CA . VAL A 1 102 ? 0.857 -15.608 -1.974 1.00 86.81 102 VAL A CA 1
ATOM 760 C C . VAL A 1 102 ? 2.226 -15.023 -2.308 1.00 86.81 102 VAL A C 1
ATOM 762 O O . VAL A 1 102 ? 2.941 -14.557 -1.431 1.00 86.81 102 VAL A O 1
ATOM 765 N N . GLU A 1 103 ? 2.574 -15.006 -3.589 1.00 91.19 103 GLU A N 1
ATOM 766 C CA . GLU A 1 103 ? 3.701 -14.218 -4.107 1.00 91.19 103 GLU A CA 1
ATOM 767 C C . GLU A 1 103 ? 3.464 -12.716 -3.899 1.00 91.19 103 GLU A C 1
ATOM 769 O O . GLU A 1 103 ? 2.504 -12.152 -4.435 1.00 91.19 103 GLU A O 1
ATOM 774 N N . VAL A 1 104 ? 4.341 -12.077 -3.128 1.00 93.50 104 VAL A N 1
ATOM 775 C CA . VAL A 1 104 ? 4.255 -10.664 -2.744 1.00 93.50 104 VAL A CA 1
ATOM 776 C C . VAL A 1 104 ? 5.461 -9.914 -3.297 1.00 93.50 104 VAL A C 1
ATOM 778 O O . VAL A 1 104 ? 6.590 -10.361 -3.108 1.00 93.50 104 VAL A O 1
ATOM 781 N N . PHE A 1 105 ? 5.230 -8.762 -3.923 1.00 95.69 105 PHE A N 1
ATOM 782 C CA . PHE A 1 105 ? 6.290 -7.808 -4.229 1.00 95.69 105 PHE A CA 1
ATOM 783 C C . PHE A 1 105 ? 6.454 -6.817 -3.071 1.00 95.69 105 PHE A C 1
ATOM 785 O O . PHE A 1 105 ? 5.512 -6.093 -2.736 1.00 95.69 105 PHE A O 1
ATOM 792 N N . VAL A 1 106 ? 7.658 -6.775 -2.500 1.00 92.81 106 VAL A N 1
ATOM 793 C CA . VAL A 1 106 ? 8.109 -5.756 -1.542 1.00 92.81 106 VAL A CA 1
ATOM 794 C C . VAL A 1 106 ? 9.422 -5.191 -2.070 1.00 92.81 106 VAL A C 1
ATOM 796 O O . VAL A 1 106 ? 10.341 -5.953 -2.373 1.00 92.81 106 VAL A O 1
ATOM 799 N N . ASP A 1 107 ? 9.511 -3.872 -2.173 1.00 88.00 107 ASP A N 1
ATOM 800 C CA . ASP A 1 107 ? 10.706 -3.148 -2.609 1.00 88.00 107 ASP A CA 1
ATOM 801 C C . ASP A 1 107 ? 11.947 -3.519 -1.784 1.00 88.00 107 ASP A C 1
ATOM 803 O O . ASP A 1 107 ? 12.966 -3.869 -2.373 1.00 88.00 107 ASP A O 1
ATOM 807 N N . ASP A 1 108 ? 11.844 -3.608 -0.455 1.00 87.88 108 ASP A N 1
ATOM 808 C CA . ASP A 1 108 ? 12.926 -4.092 0.425 1.00 87.88 108 ASP A CA 1
ATOM 809 C C . ASP A 1 108 ? 13.553 -5.428 0.007 1.00 87.88 108 ASP A C 1
ATOM 811 O O . ASP A 1 108 ? 14.714 -5.705 0.314 1.00 87.88 108 ASP A O 1
ATOM 815 N N . TRP A 1 109 ? 12.773 -6.305 -0.624 1.00 90.56 109 TRP A N 1
ATOM 816 C CA . TRP A 1 109 ? 13.209 -7.657 -0.973 1.00 90.56 109 TRP A CA 1
ATOM 817 C C . TRP A 1 109 ? 13.637 -7.773 -2.428 1.00 90.56 109 TRP A C 1
ATOM 819 O O . TRP A 1 109 ? 14.441 -8.637 -2.767 1.00 90.56 109 TRP A O 1
ATOM 829 N N . GLU A 1 110 ? 13.083 -6.928 -3.289 1.00 90.38 110 GLU A N 1
ATOM 830 C CA . GLU A 1 110 ? 13.156 -7.093 -4.735 1.00 90.38 110 GLU A CA 1
ATOM 831 C C . GLU A 1 110 ? 13.987 -5.993 -5.406 1.00 90.38 110 GLU A C 1
ATOM 833 O O . GLU A 1 110 ? 14.585 -6.253 -6.450 1.00 90.38 110 GLU A O 1
ATOM 838 N N . ALA A 1 111 ? 14.098 -4.799 -4.806 1.00 87.38 111 ALA A N 1
ATOM 839 C CA . ALA A 1 111 ? 14.764 -3.640 -5.409 1.00 87.38 111 ALA A CA 1
ATOM 840 C C . ALA A 1 111 ? 16.248 -3.883 -5.722 1.00 87.38 111 ALA A C 1
ATOM 842 O O . ALA A 1 111 ? 16.773 -3.314 -6.671 1.00 87.38 111 ALA A O 1
ATOM 843 N N . HIS A 1 112 ? 16.908 -4.803 -5.008 1.00 90.88 112 HIS A N 1
ATOM 844 C CA . HIS A 1 112 ? 18.302 -5.185 -5.260 1.00 90.88 112 HIS A CA 1
ATOM 845 C C . HIS A 1 112 ? 18.545 -5.814 -6.651 1.00 90.88 112 HIS A C 1
ATOM 847 O O . HIS A 1 112 ? 19.687 -6.119 -6.997 1.00 90.88 112 HIS A O 1
ATOM 853 N N . ARG A 1 113 ? 17.480 -6.128 -7.403 1.00 90.56 113 ARG A N 1
ATOM 854 C CA . ARG A 1 113 ? 17.526 -6.735 -8.745 1.00 90.56 113 ARG A CA 1
ATOM 855 C C . ARG A 1 113 ? 17.432 -5.706 -9.873 1.00 90.56 113 ARG A C 1
ATOM 857 O O . ARG A 1 113 ? 17.443 -6.112 -11.031 1.00 90.56 113 ARG A O 1
ATOM 864 N N . TYR A 1 114 ? 17.316 -4.424 -9.536 1.00 93.25 114 TYR A N 1
ATOM 865 C CA . TYR A 1 114 ? 17.088 -3.325 -10.470 1.00 93.25 114 TYR A CA 1
ATOM 866 C C . TYR A 1 114 ? 18.153 -2.243 -10.291 1.00 93.25 114 TYR A C 1
ATOM 868 O O . TYR A 1 114 ? 18.794 -2.162 -9.240 1.00 93.25 114 TYR A O 1
ATOM 876 N N . ASP A 1 115 ? 18.314 -1.391 -11.303 1.00 92.25 115 ASP A N 1
ATOM 877 C CA . ASP A 1 115 ? 19.302 -0.308 -11.269 1.00 92.25 115 ASP A CA 1
ATOM 878 C C . ASP A 1 115 ? 18.817 0.886 -10.427 1.00 92.25 115 ASP A C 1
ATOM 880 O O . ASP A 1 115 ? 19.614 1.710 -9.974 1.00 92.25 115 ASP A O 1
ATOM 884 N N . SER A 1 116 ? 17.504 0.983 -10.193 1.00 91.44 116 SER A N 1
ATOM 885 C CA . SER A 1 116 ? 16.887 2.001 -9.339 1.00 91.44 116 SER A CA 1
ATOM 886 C C . SER A 1 116 ? 15.637 1.485 -8.622 1.00 91.44 116 SER A C 1
ATOM 888 O O . SER A 1 116 ? 14.973 0.550 -9.077 1.00 91.44 116 SER A O 1
ATOM 890 N N . VAL A 1 117 ? 15.286 2.134 -7.508 1.00 89.31 117 VAL A N 1
ATOM 891 C CA . VAL A 1 117 ? 14.046 1.855 -6.762 1.00 89.31 117 VAL A CA 1
ATOM 892 C C . VAL A 1 117 ? 12.811 2.165 -7.614 1.00 89.31 117 VAL A C 1
ATOM 894 O O . VAL A 1 117 ? 11.879 1.365 -7.642 1.00 89.31 117 VAL A O 1
ATOM 897 N N . ASP A 1 118 ? 12.837 3.252 -8.389 1.00 91.00 118 ASP A N 1
ATOM 898 C CA . ASP A 1 118 ? 11.761 3.607 -9.321 1.00 91.00 118 ASP A CA 1
ATOM 899 C C . ASP A 1 118 ? 11.478 2.489 -10.331 1.00 91.00 118 ASP A C 1
ATOM 901 O O . ASP A 1 118 ? 10.323 2.107 -10.545 1.00 91.00 118 ASP A O 1
ATOM 905 N N . GLU A 1 119 ? 12.530 1.928 -10.934 1.00 93.38 119 GLU A N 1
ATOM 906 C CA . GLU A 1 119 ? 12.406 0.808 -11.868 1.00 93.38 119 GLU A CA 1
ATOM 907 C C . GLU A 1 119 ? 11.789 -0.418 -11.184 1.00 93.38 119 GLU A C 1
ATOM 909 O O . GLU A 1 119 ? 10.856 -1.023 -11.723 1.00 93.38 119 GLU A O 1
ATOM 914 N N . ALA A 1 120 ? 12.247 -0.735 -9.969 1.00 93.75 120 ALA A N 1
ATOM 915 C CA . ALA A 1 120 ? 11.714 -1.837 -9.180 1.00 93.75 120 ALA A CA 1
ATOM 916 C C . ALA A 1 120 ? 10.219 -1.655 -8.880 1.00 93.75 120 ALA A C 1
ATOM 918 O O . ALA A 1 120 ? 9.432 -2.581 -9.080 1.00 93.75 120 ALA A O 1
ATOM 919 N N . ILE A 1 121 ? 9.802 -0.464 -8.439 1.00 92.50 121 ILE A N 1
ATOM 920 C CA . ILE A 1 121 ? 8.401 -0.157 -8.124 1.00 92.50 121 ILE A CA 1
ATOM 921 C C . ILE A 1 121 ? 7.532 -0.283 -9.384 1.00 92.50 121 ILE A C 1
ATOM 923 O O . ILE A 1 121 ? 6.454 -0.888 -9.336 1.00 92.50 121 ILE A O 1
ATOM 927 N N . VAL A 1 122 ? 7.984 0.260 -10.520 1.00 93.81 122 VAL A N 1
ATOM 928 C CA . VAL A 1 122 ? 7.246 0.195 -11.789 1.00 93.81 122 VAL A CA 1
ATOM 929 C C . VAL A 1 122 ? 7.085 -1.251 -12.263 1.00 93.81 122 VAL A C 1
ATOM 931 O O . VAL A 1 122 ? 5.966 -1.653 -12.607 1.00 93.81 122 VAL A O 1
ATOM 934 N N . ASP A 1 123 ? 8.157 -2.049 -12.269 1.00 92.81 123 ASP A N 1
ATOM 935 C CA . ASP A 1 123 ? 8.081 -3.449 -12.700 1.00 92.81 123 ASP A CA 1
ATOM 936 C C . ASP A 1 123 ? 7.267 -4.306 -11.725 1.00 92.81 123 ASP A C 1
ATOM 938 O O . ASP A 1 123 ? 6.388 -5.066 -12.148 1.00 92.81 123 ASP A O 1
ATOM 942 N N . GLY A 1 124 ? 7.487 -4.127 -10.421 1.00 93.56 124 GLY A N 1
ATOM 943 C CA . GLY A 1 124 ? 6.750 -4.811 -9.365 1.00 93.56 124 GLY A CA 1
ATOM 944 C C . GLY A 1 124 ? 5.249 -4.578 -9.481 1.00 93.56 124 GLY A C 1
ATOM 945 O O . GLY A 1 124 ? 4.464 -5.529 -9.449 1.00 93.56 124 GLY A O 1
ATOM 946 N N . MET A 1 125 ? 4.839 -3.330 -9.712 1.00 92.44 125 MET A N 1
ATOM 947 C CA . MET A 1 125 ? 3.443 -2.987 -9.956 1.00 92.44 125 MET A CA 1
ATOM 948 C C . MET A 1 125 ? 2.908 -3.631 -11.243 1.00 92.44 125 MET A C 1
ATOM 950 O O . MET A 1 125 ? 1.829 -4.226 -11.236 1.00 92.44 125 MET A O 1
ATOM 954 N N . ARG A 1 126 ? 3.656 -3.544 -12.352 1.00 92.31 126 ARG A N 1
ATOM 955 C CA . ARG A 1 126 ? 3.266 -4.119 -13.652 1.00 92.31 126 ARG A CA 1
ATOM 956 C C . ARG A 1 126 ? 3.021 -5.626 -13.563 1.00 92.31 126 ARG A C 1
ATOM 958 O O . ARG A 1 126 ? 2.094 -6.139 -14.189 1.00 92.31 126 ARG A O 1
ATOM 965 N N . ARG A 1 127 ? 3.842 -6.327 -12.782 1.00 91.81 127 ARG A N 1
ATOM 966 C CA . ARG A 1 127 ? 3.789 -7.782 -12.585 1.00 91.81 127 ARG A CA 1
ATOM 967 C C . ARG A 1 127 ? 2.896 -8.206 -11.425 1.00 91.81 127 ARG A C 1
ATOM 969 O O . ARG A 1 127 ? 2.842 -9.400 -11.138 1.00 91.81 127 ARG A O 1
ATOM 976 N N . SER A 1 128 ? 2.202 -7.273 -10.778 1.00 91.75 128 SER A N 1
ATOM 977 C CA . SER A 1 128 ? 1.281 -7.553 -9.678 1.00 91.75 128 SER A CA 1
ATOM 978 C C . SER A 1 128 ? -0.174 -7.575 -10.136 1.00 91.75 128 SER A C 1
ATOM 980 O O . SER A 1 128 ? -0.597 -6.823 -11.017 1.00 91.75 128 SER A O 1
ATOM 982 N N . SER A 1 129 ? -0.972 -8.451 -9.524 1.00 88.81 129 SER A N 1
ATOM 983 C CA . SER A 1 129 ? -2.408 -8.556 -9.834 1.00 88.81 129 SER A CA 1
ATOM 984 C C . SER A 1 129 ? -3.244 -7.513 -9.097 1.00 88.81 129 SER A C 1
ATOM 986 O O . SER A 1 129 ? -4.207 -6.981 -9.650 1.00 88.81 129 SER A O 1
ATOM 988 N N . VAL A 1 130 ? -2.881 -7.217 -7.849 1.00 91.19 130 VAL A N 1
ATOM 989 C CA . VAL A 1 130 ? -3.518 -6.185 -7.022 1.00 91.19 130 VAL A CA 1
ATOM 990 C C . VAL A 1 130 ? -2.470 -5.383 -6.255 1.00 91.19 130 VAL A C 1
ATOM 992 O O . VAL A 1 130 ? -1.348 -5.847 -6.074 1.00 91.19 130 VAL A O 1
ATOM 995 N N . ALA A 1 131 ? -2.847 -4.211 -5.754 1.00 94.88 131 ALA A N 1
ATOM 996 C CA . ALA A 1 131 ? -2.060 -3.452 -4.790 1.00 94.88 131 ALA A CA 1
ATOM 997 C C . ALA A 1 131 ? -2.712 -3.520 -3.401 1.00 94.88 131 ALA A C 1
ATOM 999 O O . ALA A 1 131 ? -3.894 -3.200 -3.252 1.00 94.88 131 ALA A O 1
ATOM 1000 N N . LEU A 1 132 ? -1.947 -3.923 -2.388 1.00 96.12 132 LEU A N 1
ATOM 1001 C CA . LEU A 1 132 ? -2.307 -3.764 -0.982 1.00 96.12 132 LEU A CA 1
ATOM 1002 C C . LEU A 1 132 ? -1.703 -2.450 -0.485 1.00 96.12 132 LEU A C 1
ATOM 1004 O O . LEU A 1 132 ? -0.491 -2.256 -0.567 1.00 96.12 132 LEU A O 1
ATOM 1008 N N . VAL A 1 133 ? -2.543 -1.556 0.028 1.00 97.38 133 VAL A N 1
ATOM 1009 C CA . VAL A 1 133 ? -2.109 -0.251 0.543 1.00 97.38 133 VAL A CA 1
ATOM 1010 C C . VAL A 1 133 ? -2.302 -0.224 2.050 1.00 97.38 133 VAL A C 1
ATOM 1012 O O . VAL A 1 133 ? -3.437 -0.242 2.521 1.00 97.38 133 VAL A O 1
ATOM 1015 N N . PHE A 1 134 ? -1.205 -0.190 2.800 1.00 97.00 134 PHE A N 1
ATOM 1016 C CA . PHE A 1 134 ? -1.206 -0.229 4.260 1.00 97.00 134 PHE A CA 1
ATOM 1017 C C . PHE A 1 134 ? -1.380 1.177 4.826 1.00 97.00 134 PHE A C 1
ATOM 1019 O O . PHE A 1 134 ? -0.480 2.012 4.770 1.00 97.00 134 PHE A O 1
ATOM 1026 N N . ILE A 1 135 ? -2.568 1.433 5.367 1.00 97.12 135 ILE A N 1
ATOM 1027 C CA . ILE A 1 135 ? -3.009 2.750 5.810 1.00 97.12 135 ILE A CA 1
ATOM 1028 C C . ILE A 1 135 ? -2.705 2.936 7.295 1.00 97.12 135 ILE A C 1
ATOM 1030 O O . ILE A 1 135 ? -3.308 2.296 8.163 1.00 97.12 135 ILE A O 1
ATOM 1034 N N . THR A 1 136 ? -1.809 3.882 7.552 1.00 97.38 136 THR A N 1
ATOM 1035 C CA . THR A 1 136 ? -1.534 4.525 8.843 1.00 97.38 136 THR A CA 1
ATOM 1036 C C . THR A 1 136 ? -1.809 6.024 8.725 1.00 97.38 136 THR A C 1
ATOM 1038 O O . THR A 1 136 ? -1.945 6.551 7.615 1.00 97.38 136 THR A O 1
ATOM 1041 N N . ARG A 1 137 ? -1.858 6.742 9.851 1.00 97.06 137 ARG A N 1
ATOM 1042 C CA . ARG A 1 137 ? -1.931 8.206 9.852 1.00 97.06 137 ARG A CA 1
ATOM 1043 C C . ARG A 1 137 ? -0.712 8.785 9.144 1.00 97.06 137 ARG A C 1
ATOM 1045 O O . ARG A 1 137 ? -0.860 9.560 8.211 1.00 97.06 137 ARG A O 1
ATOM 1052 N N . ALA A 1 138 ? 0.467 8.284 9.500 1.00 96.38 138 ALA A N 1
ATOM 1053 C CA . ALA A 1 138 ? 1.726 8.692 8.896 1.00 96.38 138 ALA A CA 1
ATOM 1054 C C . ALA A 1 138 ? 1.807 8.381 7.387 1.00 96.38 138 ALA A C 1
ATOM 1056 O O . ALA A 1 138 ? 2.460 9.118 6.657 1.00 96.38 138 ALA A O 1
ATOM 1057 N N . TYR A 1 139 ? 1.144 7.327 6.893 1.00 96.81 139 TYR A N 1
ATOM 1058 C CA . TYR A 1 139 ? 1.022 7.083 5.452 1.00 96.81 139 TYR A CA 1
ATOM 1059 C C . TYR A 1 139 ? 0.169 8.164 4.787 1.00 96.81 139 TYR A C 1
ATOM 1061 O O . TYR A 1 139 ? 0.587 8.729 3.785 1.00 96.81 139 TYR A O 1
ATOM 1069 N N . ILE A 1 140 ? -1.004 8.474 5.349 1.00 97.19 140 ILE A N 1
ATOM 1070 C CA . ILE A 1 140 ? -1.890 9.524 4.822 1.00 97.19 140 ILE A CA 1
ATOM 1071 C C . ILE A 1 140 ? -1.161 10.869 4.769 1.00 97.19 140 ILE A C 1
ATOM 1073 O O . ILE A 1 140 ? -1.171 11.515 3.723 1.00 97.19 140 ILE A O 1
ATOM 1077 N N . ASP A 1 141 ? -0.505 11.250 5.864 1.00 95.31 141 ASP A N 1
ATOM 1078 C CA . ASP A 1 141 ? 0.213 12.521 5.976 1.00 95.31 141 ASP A CA 1
ATOM 1079 C C . ASP A 1 141 ? 1.380 12.564 4.981 1.00 95.31 141 ASP A C 1
ATOM 1081 O O . ASP A 1 141 ? 1.497 13.508 4.204 1.00 95.31 141 ASP A O 1
ATOM 1085 N N . LYS A 1 142 ? 2.166 11.481 4.877 1.00 94.62 142 LYS A N 1
ATOM 1086 C CA . LYS A 1 142 ? 3.247 11.372 3.887 1.00 94.62 142 LYS A CA 1
ATOM 1087 C C . LYS A 1 142 ? 2.731 11.513 2.455 1.00 94.62 142 LYS A C 1
ATOM 1089 O O . LYS A 1 142 ? 3.348 12.223 1.662 1.00 94.62 142 LYS A O 1
ATOM 1094 N N . ILE A 1 143 ? 1.604 10.878 2.127 1.00 95.38 143 ILE A N 1
ATOM 1095 C CA . ILE A 1 143 ? 0.981 11.017 0.809 1.00 95.38 143 ILE A CA 1
ATOM 1096 C C . ILE A 1 143 ? 0.498 12.439 0.562 1.00 95.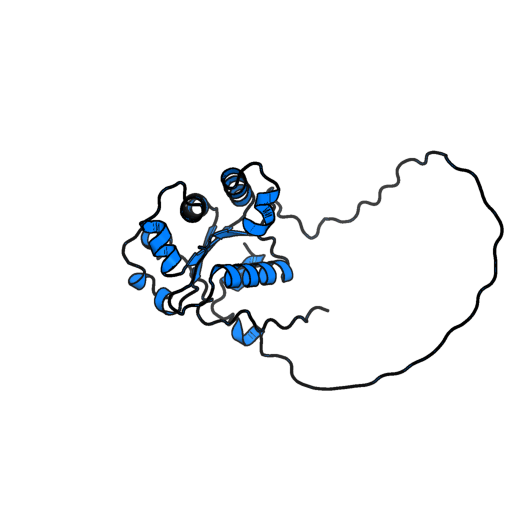38 143 ILE A C 1
ATOM 1098 O O . ILE A 1 143 ? 0.446 12.821 -0.595 1.00 95.38 143 ILE A O 1
ATOM 1102 N N . GLU A 1 144 ? 0.132 13.230 1.564 1.00 93.56 144 GLU A N 1
ATOM 1103 C CA . GLU A 1 144 ? -0.330 14.605 1.351 1.00 93.56 144 GLU A CA 1
ATOM 1104 C C . GLU A 1 144 ? 0.832 15.605 1.273 1.00 93.56 144 GLU A C 1
ATOM 1106 O O . GLU A 1 144 ? 0.838 16.473 0.405 1.00 93.56 144 GLU A O 1
ATOM 1111 N N . GLU A 1 145 ? 1.834 15.440 2.131 1.00 92.44 145 GLU A N 1
ATOM 1112 C CA . GLU A 1 145 ? 2.905 16.415 2.348 1.00 92.44 145 GLU A CA 1
ATOM 1113 C C . GLU A 1 145 ? 4.110 16.227 1.415 1.00 92.44 145 GLU A C 1
ATOM 1115 O O . GLU A 1 145 ? 4.863 17.175 1.187 1.00 92.44 145 GLU A O 1
ATOM 1120 N N . SER A 1 146 ? 4.302 15.024 0.863 1.00 92.69 146 SER A N 1
ATOM 1121 C CA . SER A 1 146 ? 5.496 14.695 0.073 1.00 92.69 146 SER A CA 1
ATOM 1122 C C . SER A 1 146 ? 5.321 14.935 -1.427 1.00 92.69 146 SER A C 1
ATOM 1124 O O . SER A 1 146 ? 4.213 15.067 -1.967 1.00 92.69 146 SER A O 1
ATOM 1126 N N . THR A 1 147 ? 6.458 14.972 -2.116 1.00 88.50 147 THR A N 1
ATOM 1127 C CA . THR A 1 147 ? 6.551 15.138 -3.565 1.00 88.50 147 THR A CA 1
ATOM 1128 C C . THR A 1 147 ? 6.571 13.787 -4.286 1.00 88.50 147 THR A C 1
ATOM 1130 O O . THR A 1 147 ? 6.486 12.730 -3.664 1.00 88.50 147 THR A O 1
ATOM 1133 N N . ILE A 1 148 ? 6.609 13.811 -5.620 1.00 81.88 148 ILE A N 1
ATOM 1134 C CA . ILE A 1 148 ? 6.540 12.592 -6.440 1.00 81.88 148 ILE A CA 1
ATOM 1135 C C . ILE A 1 148 ? 7.805 11.730 -6.343 1.00 81.88 148 ILE A C 1
ATOM 1137 O O . ILE A 1 148 ? 7.742 10.547 -6.648 1.00 81.88 148 ILE A O 1
ATOM 1141 N N . GLU A 1 149 ? 8.914 12.319 -5.899 1.00 83.88 149 GLU A N 1
ATOM 1142 C CA . GLU A 1 149 ? 10.195 11.653 -5.662 1.00 83.88 149 GLU A CA 1
ATOM 1143 C C . GLU A 1 149 ? 10.208 10.8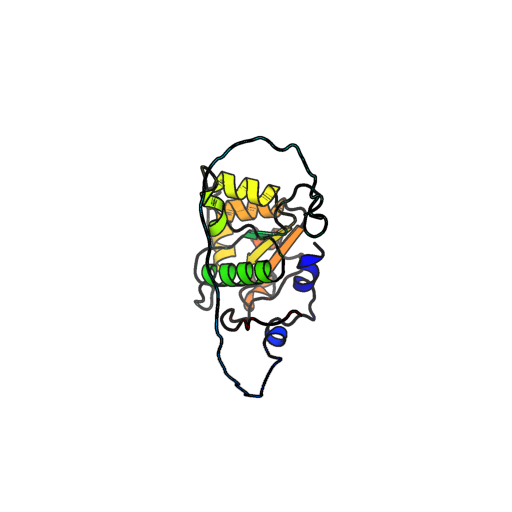19 -4.369 1.00 83.88 149 GLU A C 1
ATOM 1145 O O . GLU A 1 149 ? 11.168 10.097 -4.127 1.00 83.88 149 GLU A O 1
ATOM 1150 N N . ASP A 1 150 ? 9.178 10.918 -3.517 1.00 90.00 150 ASP A N 1
ATOM 1151 C CA . ASP A 1 150 ? 9.032 10.014 -2.375 1.00 90.00 150 ASP A CA 1
ATOM 1152 C C . ASP A 1 150 ? 8.462 8.667 -2.841 1.00 90.00 150 ASP A C 1
ATOM 1154 O O . ASP A 1 150 ? 7.380 8.601 -3.437 1.00 90.00 150 ASP A O 1
ATOM 1158 N N . ASP A 1 151 ? 9.163 7.582 -2.505 1.00 88.12 151 ASP A N 1
ATOM 1159 C CA . ASP A 1 151 ? 8.789 6.222 -2.894 1.00 88.12 151 ASP A CA 1
ATOM 1160 C C . ASP A 1 151 ? 7.342 5.885 -2.510 1.00 88.12 151 ASP A C 1
ATOM 1162 O O . ASP A 1 151 ? 6.610 5.305 -3.309 1.00 88.12 151 ASP A O 1
ATOM 1166 N N . CYS A 1 152 ? 6.853 6.300 -1.333 1.00 89.31 152 CYS A N 1
ATOM 1167 C CA . CYS A 1 152 ? 5.474 6.011 -0.924 1.00 89.31 152 CYS A CA 1
ATOM 1168 C C . CYS A 1 152 ? 4.463 6.705 -1.844 1.00 89.31 152 CYS A C 1
ATOM 1170 O O . CYS A 1 152 ? 3.425 6.128 -2.180 1.00 89.31 152 CYS A O 1
ATOM 1172 N N . VAL A 1 153 ? 4.762 7.935 -2.274 1.00 91.94 153 VAL A N 1
ATOM 1173 C CA . VAL A 1 153 ? 3.929 8.688 -3.219 1.00 91.94 153 VAL A CA 1
ATOM 1174 C C . VAL A 1 153 ? 3.954 8.029 -4.596 1.00 91.94 153 VAL A C 1
ATOM 1176 O O . VAL A 1 153 ? 2.891 7.868 -5.208 1.00 91.94 153 VAL A O 1
ATOM 1179 N N . ALA A 1 154 ? 5.124 7.599 -5.073 1.00 91.25 154 ALA A N 1
ATOM 1180 C CA . ALA A 1 154 ? 5.266 6.868 -6.331 1.00 91.25 154 ALA A CA 1
ATOM 1181 C C . ALA A 1 154 ? 4.477 5.546 -6.309 1.00 91.25 154 ALA A C 1
ATOM 1183 O O . ALA A 1 154 ? 3.636 5.303 -7.185 1.00 91.25 154 ALA A O 1
ATOM 1184 N N . GLN A 1 155 ? 4.653 4.746 -5.254 1.00 91.12 155 GLN A N 1
ATOM 1185 C CA . GLN A 1 155 ? 3.913 3.510 -5.008 1.00 91.12 155 GLN A CA 1
ATOM 1186 C C . GLN A 1 155 ? 2.400 3.745 -4.990 1.00 91.12 155 GLN A C 1
ATOM 1188 O O . GLN A 1 155 ? 1.664 3.053 -5.691 1.00 91.12 155 GLN A O 1
ATOM 1193 N N . PHE A 1 156 ? 1.909 4.742 -4.244 1.00 95.25 156 PHE A N 1
ATOM 1194 C CA . PHE A 1 156 ? 0.479 5.065 -4.193 1.00 95.25 156 PHE A CA 1
ATOM 1195 C C . PHE A 1 156 ? -0.062 5.496 -5.561 1.00 95.25 156 PHE A C 1
ATOM 1197 O O . PHE A 1 156 ? -1.157 5.099 -5.975 1.00 95.25 156 PHE A O 1
ATOM 1204 N N . ASN A 1 157 ? 0.707 6.302 -6.296 1.00 93.88 157 ASN A N 1
ATOM 1205 C CA . ASN A 1 157 ? 0.337 6.753 -7.632 1.00 93.88 157 ASN A CA 1
ATOM 1206 C C . ASN A 1 157 ? 0.185 5.598 -8.619 1.00 93.88 157 ASN A C 1
ATOM 1208 O O . ASN A 1 157 ? -0.772 5.586 -9.402 1.00 93.88 157 ASN A O 1
ATOM 1212 N N . LEU A 1 158 ? 1.075 4.616 -8.538 1.00 92.06 158 LEU A N 1
ATOM 1213 C CA . LEU A 1 158 ? 1.023 3.402 -9.337 1.00 92.06 158 LEU A CA 1
ATOM 1214 C C . LEU A 1 158 ? -0.073 2.440 -8.866 1.00 92.06 158 LEU A C 1
ATOM 1216 O O . LEU A 1 158 ? -0.818 1.930 -9.702 1.00 92.06 158 LEU A O 1
ATOM 1220 N N . ALA A 1 159 ? -0.269 2.282 -7.555 1.00 92.69 159 ALA A N 1
ATOM 1221 C CA . ALA A 1 159 ? -1.313 1.448 -6.961 1.00 92.69 159 ALA A CA 1
ATOM 1222 C C . ALA A 1 159 ? -2.716 1.814 -7.477 1.00 92.69 159 ALA A C 1
ATOM 1224 O O . ALA A 1 159 ? -3.533 0.935 -7.750 1.00 92.69 159 ALA A O 1
ATOM 1225 N N . LYS A 1 160 ? -2.993 3.106 -7.702 1.00 92.12 160 LYS A N 1
ATOM 1226 C CA . LYS A 1 160 ? -4.260 3.580 -8.296 1.00 92.12 160 LYS A CA 1
ATOM 1227 C C . LYS A 1 160 ? -4.531 3.044 -9.704 1.00 92.12 160 LYS A C 1
ATOM 1229 O O . LYS A 1 160 ? -5.676 3.071 -10.148 1.00 92.12 160 LYS A O 1
ATOM 1234 N N . ARG A 1 161 ? -3.494 2.590 -10.411 1.00 89.69 161 ARG A N 1
ATOM 1235 C CA . ARG A 1 161 ? -3.578 1.985 -11.747 1.00 89.69 161 ARG A CA 1
ATOM 1236 C C . ARG A 1 161 ? -3.654 0.455 -11.697 1.00 89.69 161 ARG A C 1
ATOM 1238 O O . ARG A 1 161 ? -3.708 -0.172 -12.752 1.00 89.69 161 ARG A O 1
ATOM 1245 N N . ALA A 1 162 ? -3.661 -0.149 -10.505 1.00 87.88 162 ALA A N 1
ATOM 1246 C CA . ALA A 1 162 ? -3.825 -1.590 -10.348 1.00 87.88 162 ALA A CA 1
ATOM 1247 C C . ALA A 1 162 ? -5.174 -2.061 -10.908 1.00 87.88 162 ALA A C 1
ATOM 1249 O O . ALA A 1 162 ? -6.173 -1.355 -10.747 1.00 87.88 162 ALA A O 1
ATOM 1250 N N . PRO A 1 163 ? -5.258 -3.302 -11.424 1.00 83.69 163 PRO A N 1
ATOM 1251 C CA . PRO A 1 163 ? -6.544 -3.952 -11.678 1.00 83.69 163 PRO A CA 1
ATOM 1252 C C . PRO A 1 163 ? -7.432 -4.019 -10.425 1.00 83.69 163 PRO A C 1
ATOM 1254 O O . PRO A 1 163 ? -8.655 -3.939 -10.518 1.00 83.69 163 PRO A O 1
ATOM 1257 N N . GLY A 1 164 ? -6.819 -4.134 -9.242 1.00 88.44 164 GLY A N 1
ATOM 1258 C CA . GLY A 1 164 ? -7.498 -4.059 -7.954 1.00 88.44 164 GLY A CA 1
ATOM 1259 C C . GLY A 1 164 ? -6.624 -3.405 -6.890 1.00 88.44 164 GLY A C 1
ATOM 1260 O O . GLY A 1 164 ? -5.422 -3.648 -6.833 1.00 88.44 164 GLY A O 1
ATOM 1261 N N . ILE A 1 165 ? -7.238 -2.596 -6.032 1.00 93.44 165 ILE A N 1
ATOM 1262 C CA . ILE A 1 165 ? -6.583 -1.934 -4.902 1.00 93.44 165 ILE A CA 1
ATOM 1263 C C . ILE A 1 165 ? -7.342 -2.261 -3.619 1.00 93.44 165 ILE A C 1
ATOM 1265 O O . ILE A 1 165 ? -8.568 -2.130 -3.570 1.00 93.44 165 ILE A O 1
ATOM 1269 N N . ILE A 1 166 ? -6.617 -2.715 -2.602 1.00 94.00 166 ILE A N 1
ATOM 1270 C CA . ILE A 1 166 ? -7.173 -3.173 -1.329 1.00 94.00 166 ILE A CA 1
ATOM 1271 C C . ILE A 1 166 ? -6.535 -2.347 -0.207 1.00 94.00 166 ILE A C 1
ATOM 1273 O O . ILE A 1 166 ? -5.350 -2.521 0.085 1.00 94.00 166 ILE A O 1
ATOM 1277 N N . PRO A 1 167 ? -7.298 -1.444 0.427 1.00 95.50 167 PRO A N 1
ATOM 1278 C CA . PRO A 1 167 ? -6.853 -0.757 1.630 1.00 95.50 167 PRO A CA 1
ATOM 1279 C C . PRO A 1 167 ? -6.750 -1.721 2.812 1.00 95.50 167 PRO A C 1
ATOM 1281 O O . PRO A 1 167 ? -7.714 -2.413 3.146 1.00 95.50 167 PRO A O 1
ATOM 1284 N N . VAL A 1 168 ? -5.599 -1.722 3.472 1.00 95.75 168 VAL A N 1
ATOM 1285 C CA . VAL A 1 168 ? -5.311 -2.509 4.669 1.00 95.75 168 VAL A CA 1
ATOM 1286 C C . VAL A 1 168 ? -5.126 -1.552 5.837 1.00 95.75 168 VAL A C 1
ATOM 1288 O O . VAL A 1 168 ? -4.179 -0.774 5.873 1.00 95.75 168 VAL A O 1
ATOM 1291 N N . ILE A 1 169 ? -6.053 -1.570 6.785 1.00 95.56 169 ILE A N 1
ATOM 1292 C CA . ILE A 1 169 ? -6.100 -0.620 7.891 1.00 95.56 169 ILE A CA 1
ATOM 1293 C C . ILE A 1 169 ? -5.203 -1.100 9.022 1.00 95.56 169 ILE A C 1
ATOM 1295 O O . ILE A 1 169 ? -5.419 -2.174 9.581 1.00 95.56 169 ILE A O 1
ATOM 1299 N N . MET A 1 170 ? -4.216 -0.280 9.383 1.00 94.69 170 MET A N 1
ATOM 1300 C CA . MET A 1 170 ? -3.218 -0.612 10.403 1.00 94.69 170 MET A CA 1
ATOM 1301 C C . MET A 1 170 ? -3.494 0.046 11.759 1.00 94.69 170 MET A C 1
ATOM 1303 O O . MET A 1 170 ? -2.895 -0.362 12.756 1.00 94.69 170 MET A O 1
ATOM 1307 N N . GLU A 1 171 ? -4.441 0.987 11.820 1.00 94.50 171 GLU A N 1
ATOM 1308 C CA . GLU A 1 171 ? -4.809 1.788 12.997 1.00 94.50 171 GLU A CA 1
ATOM 1309 C C . GLU A 1 171 ? -6.335 1.770 13.233 1.00 94.50 171 GLU A C 1
ATOM 1311 O O . GLU A 1 171 ? -7.090 2.034 12.293 1.00 94.50 171 GLU A O 1
ATOM 1316 N N . PRO A 1 172 ? -6.837 1.448 14.445 1.00 92.81 172 PRO A N 1
ATOM 1317 C CA . PRO A 1 172 ? -8.270 1.240 14.672 1.00 92.81 172 PRO A CA 1
ATOM 1318 C C . PRO A 1 172 ? -9.116 2.483 14.393 1.00 92.81 172 PRO A C 1
ATOM 1320 O O . PRO A 1 172 ? -10.253 2.386 13.936 1.00 92.81 172 PRO A O 1
ATOM 1323 N N . GLU A 1 173 ? -8.564 3.667 14.637 1.00 93.62 173 GLU A N 1
ATOM 1324 C CA . GLU A 1 173 ? -9.190 4.948 14.334 1.00 93.62 173 GLU A CA 1
ATOM 1325 C C . GLU A 1 173 ? -9.365 5.194 12.832 1.00 93.62 173 GLU A C 1
ATOM 1327 O O . GLU A 1 173 ? -10.218 5.993 12.452 1.00 93.62 173 GLU A O 1
ATOM 1332 N N . LEU A 1 174 ? -8.616 4.491 11.979 1.00 96.06 174 LEU A N 1
ATOM 1333 C CA . LEU A 1 174 ? -8.706 4.587 10.524 1.00 96.06 174 LEU A CA 1
ATOM 1334 C C . LEU A 1 174 ? -9.674 3.560 9.927 1.00 96.06 174 LEU A C 1
ATOM 1336 O O . LEU A 1 174 ? -9.880 3.555 8.718 1.00 96.06 174 LEU A O 1
ATOM 1340 N N . MET A 1 175 ? -10.354 2.745 10.736 1.00 94.06 175 MET A N 1
ATOM 1341 C CA . MET A 1 175 ? -11.434 1.882 10.230 1.00 94.06 175 MET A CA 1
ATOM 1342 C C . MET A 1 175 ? -12.639 2.670 9.706 1.00 94.06 175 MET A C 1
ATOM 1344 O O . MET A 1 175 ? -13.456 2.134 8.963 1.00 94.06 175 MET A O 1
ATOM 1348 N N . GLN A 1 176 ? -12.762 3.941 10.088 1.00 94.44 176 GLN A N 1
ATOM 1349 C CA . GLN A 1 176 ? -13.781 4.852 9.579 1.00 94.44 176 GLN A CA 1
ATOM 1350 C C . GLN A 1 176 ? -13.120 5.838 8.606 1.00 94.44 176 GLN A C 1
ATOM 1352 O O . GLN A 1 176 ? -12.432 6.749 9.073 1.00 94.44 176 GLN A O 1
ATOM 1357 N N . PRO A 1 177 ? -13.336 5.722 7.279 1.00 94.75 177 PRO A N 1
ATOM 1358 C CA . PRO A 1 177 ? -12.712 6.616 6.302 1.00 94.75 177 PRO A CA 1
ATOM 1359 C C . PRO A 1 177 ? -12.979 8.103 6.534 1.00 94.75 177 PRO A C 1
ATOM 1361 O O . PRO A 1 177 ? -12.132 8.934 6.231 1.00 94.75 177 PRO A O 1
ATOM 1364 N N . SER A 1 178 ? -14.111 8.463 7.146 1.00 94.56 178 SER A N 1
ATOM 1365 C CA . SER A 1 178 ? -14.407 9.849 7.535 1.00 94.56 178 SER A CA 1
ATOM 1366 C C . SER A 1 178 ? -13.363 10.460 8.480 1.00 94.56 178 SER A C 1
ATOM 1368 O O . SER A 1 178 ? -13.240 11.680 8.549 1.00 94.56 178 SER A O 1
ATOM 1370 N N . ARG A 1 179 ? -12.580 9.633 9.184 1.00 94.88 179 ARG A N 1
ATOM 1371 C CA . ARG A 1 179 ? -11.484 10.065 10.062 1.00 94.88 179 ARG A CA 1
ATOM 1372 C C . ARG A 1 179 ? -10.160 10.262 9.328 1.00 94.88 179 ARG A C 1
ATOM 1374 O O . ARG A 1 179 ? -9.200 10.722 9.942 1.00 94.88 179 ARG A O 1
ATOM 1381 N N . TRP A 1 180 ? -10.068 9.920 8.045 1.00 96.25 180 TRP A N 1
ATOM 1382 C CA . TRP A 1 180 ? -8.837 10.091 7.267 1.00 96.25 180 TRP A CA 1
ATOM 1383 C C . TRP A 1 180 ? -8.610 11.555 6.896 1.00 96.25 180 TRP A C 1
ATOM 1385 O O . TRP A 1 180 ? -7.462 11.970 6.801 1.00 96.25 180 TRP A O 1
ATOM 1395 N N . GLY A 1 181 ? -9.690 12.333 6.766 1.00 95.31 181 GLY A N 1
ATOM 1396 C CA . GLY A 1 181 ? -9.672 13.701 6.248 1.00 95.31 181 GLY A CA 1
ATOM 1397 C C . GLY A 1 181 ? -9.902 13.748 4.734 1.00 95.31 181 GLY A C 1
ATOM 1398 O O . GLY A 1 181 ? -9.780 12.740 4.043 1.00 95.31 181 GLY A O 1
ATOM 1399 N N . TRP A 1 182 ? -10.259 14.921 4.210 1.00 95.56 182 TRP A N 1
ATOM 1400 C CA . TRP A 1 182 ? -10.450 15.138 2.771 1.00 95.56 182 TRP A CA 1
ATOM 1401 C C . TRP A 1 182 ? -9.098 15.292 2.066 1.00 95.56 182 TRP A C 1
ATOM 1403 O O . TRP A 1 182 ? -8.623 16.404 1.869 1.00 95.56 182 TRP A O 1
ATOM 1413 N N . ASN A 1 183 ? -8.479 14.169 1.708 1.00 95.56 183 ASN A N 1
ATOM 1414 C CA . ASN A 1 183 ? -7.158 14.113 1.072 1.00 95.56 183 ASN A CA 1
ATOM 1415 C C . ASN A 1 183 ? -7.117 13.108 -0.090 1.00 95.56 183 ASN A C 1
ATOM 1417 O O . ASN A 1 183 ? -8.107 12.429 -0.395 1.00 95.56 183 ASN A O 1
ATOM 1421 N N . ARG A 1 184 ? -5.947 12.993 -0.731 1.00 94.94 184 ARG A N 1
ATOM 1422 C CA . ARG A 1 184 ? -5.726 12.089 -1.872 1.00 94.94 184 ARG A CA 1
ATOM 1423 C C . ARG A 1 184 ? -6.026 10.623 -1.539 1.00 94.94 184 ARG A C 1
ATOM 1425 O O . ARG A 1 184 ? -6.608 9.921 -2.367 1.00 94.94 184 ARG A O 1
ATOM 1432 N N . VAL A 1 185 ? -5.680 10.156 -0.338 1.00 96.81 185 VAL A N 1
ATOM 1433 C CA . VAL A 1 185 ? -5.952 8.773 0.092 1.00 96.81 185 VAL A CA 1
ATOM 1434 C C . VAL A 1 185 ? -7.457 8.543 0.234 1.00 96.81 185 VAL A C 1
ATOM 1436 O O . VAL A 1 185 ? -7.993 7.600 -0.351 1.00 96.81 185 VAL A O 1
ATOM 1439 N N . TYR A 1 186 ? -8.163 9.437 0.930 1.00 97.00 186 TYR A N 1
ATOM 1440 C CA . TYR A 1 186 ? -9.617 9.378 1.086 1.00 97.00 186 TYR A CA 1
ATOM 1441 C C . TYR A 1 186 ? -10.344 9.388 -0.259 1.00 97.00 186 TYR A C 1
ATOM 1443 O O . TYR A 1 186 ? -11.197 8.531 -0.496 1.00 97.00 186 TYR A O 1
ATOM 1451 N N . ALA A 1 187 ? -9.980 10.299 -1.164 1.00 95.75 187 ALA A N 1
ATOM 1452 C CA . ALA A 1 187 ? -10.626 10.434 -2.468 1.00 95.75 187 ALA A CA 1
ATOM 1453 C C . ALA A 1 187 ? -10.584 9.136 -3.295 1.00 95.75 187 ALA A C 1
ATOM 1455 O O . ALA A 1 187 ? -11.531 8.829 -4.017 1.00 95.75 187 ALA A O 1
ATOM 1456 N N . HIS A 1 188 ? -9.507 8.354 -3.176 1.00 95.69 188 HIS A N 1
ATOM 1457 C CA . HIS A 1 188 ? -9.331 7.128 -3.955 1.00 95.69 188 HIS A CA 1
ATOM 1458 C C . HIS A 1 188 ? -9.780 5.853 -3.232 1.00 95.69 188 HIS A C 1
ATOM 1460 O O . HIS A 1 188 ? -10.249 4.916 -3.887 1.00 95.69 188 HIS A O 1
ATOM 1466 N N . LEU A 1 189 ? -9.620 5.790 -1.907 1.00 96.25 189 LEU A N 1
ATOM 1467 C CA . LEU A 1 189 ? -9.730 4.539 -1.153 1.00 96.25 189 LEU A CA 1
ATOM 1468 C C . LEU A 1 189 ? -10.939 4.464 -0.209 1.00 96.25 189 LEU A C 1
ATOM 1470 O O . LEU A 1 189 ? -11.314 3.358 0.172 1.00 96.25 189 LEU A O 1
ATOM 1474 N N . SER A 1 190 ? -11.595 5.579 0.131 1.00 93.69 190 SER A N 1
ATOM 1475 C CA . SER A 1 190 ? -12.686 5.595 1.130 1.00 93.69 190 SER A CA 1
ATOM 1476 C C . SER A 1 190 ? -13.913 4.752 0.761 1.00 93.69 190 SER A C 1
ATOM 1478 O O . SER A 1 190 ? -14.592 4.240 1.646 1.00 93.69 190 SER A O 1
ATOM 1480 N N . GLY A 1 191 ? -14.188 4.576 -0.535 1.00 92.06 191 GLY A N 1
ATOM 1481 C CA . GLY A 1 191 ? -15.287 3.744 -1.044 1.00 92.06 191 GLY A CA 1
ATOM 1482 C C . GLY A 1 191 ? -14.910 2.285 -1.323 1.00 92.06 191 GLY A C 1
ATOM 1483 O O . GLY A 1 191 ? -15.699 1.558 -1.927 1.00 92.06 191 GLY A O 1
ATOM 1484 N N . LYS A 1 192 ? -13.692 1.854 -0.975 1.00 91.88 192 LYS A N 1
ATOM 1485 C CA . LYS A 1 192 ? -13.214 0.485 -1.219 1.00 91.88 192 LYS A CA 1
ATOM 1486 C C . LYS A 1 192 ? -13.494 -0.414 -0.016 1.00 91.88 192 LYS A C 1
ATOM 1488 O O . LYS A 1 192 ? -13.645 0.049 1.111 1.00 91.88 192 LYS A O 1
ATOM 1493 N N . LYS A 1 193 ? -13.533 -1.726 -0.258 1.00 89.25 193 LYS A N 1
ATOM 1494 C CA . LYS A 1 193 ? -13.622 -2.721 0.815 1.00 89.25 193 LYS A CA 1
ATOM 1495 C C . LYS A 1 193 ? -12.316 -2.723 1.607 1.00 89.25 193 LYS A C 1
ATOM 1497 O O . LYS A 1 193 ? -11.260 -2.958 1.028 1.00 89.25 193 LYS A O 1
ATOM 1502 N N . LEU A 1 194 ? -12.411 -2.445 2.903 1.00 90.19 194 LEU A N 1
ATOM 1503 C CA . LEU A 1 194 ? -11.266 -2.343 3.802 1.00 90.19 194 LEU A CA 1
ATOM 1504 C C . LEU A 1 194 ? -10.942 -3.706 4.424 1.00 90.19 194 LEU A C 1
ATOM 1506 O O . LEU A 1 194 ? -11.853 -4.478 4.729 1.00 90.19 194 LEU A O 1
ATOM 1510 N N . VAL A 1 195 ? -9.657 -3.963 4.652 1.00 89.25 195 VAL A N 1
ATOM 1511 C CA . VAL A 1 195 ? -9.156 -5.098 5.438 1.00 89.25 195 VAL A CA 1
ATOM 1512 C C . VAL A 1 195 ? -8.685 -4.576 6.790 1.00 89.25 195 VAL A C 1
ATOM 1514 O O . VAL A 1 195 ? -7.862 -3.667 6.836 1.00 89.25 195 VAL A O 1
ATOM 1517 N N . ASP A 1 196 ? -9.192 -5.130 7.891 1.00 89.38 196 ASP A N 1
ATOM 1518 C CA . ASP A 1 196 ? -8.828 -4.694 9.245 1.00 89.38 196 ASP A CA 1
ATOM 1519 C C . ASP A 1 196 ? -7.645 -5.503 9.796 1.00 89.38 196 ASP A C 1
ATOM 1521 O O . ASP A 1 196 ? -7.810 -6.651 10.207 1.00 89.38 196 ASP A O 1
ATOM 1525 N N . LEU A 1 197 ? -6.461 -4.886 9.853 1.00 90.00 197 LEU A N 1
ATOM 1526 C CA . LEU A 1 197 ? -5.277 -5.398 10.561 1.00 90.00 197 LEU A CA 1
ATOM 1527 C C . LEU A 1 197 ? -4.884 -4.492 11.737 1.00 90.00 197 LEU A C 1
ATOM 1529 O O . LEU A 1 197 ? -3.752 -4.512 12.232 1.00 90.00 197 LEU A O 1
ATOM 1533 N N . SER A 1 198 ? -5.822 -3.675 12.206 1.00 89.25 198 SER A N 1
ATOM 1534 C CA . SER A 1 198 ? -5.513 -2.548 13.071 1.00 89.25 198 SER A CA 1
ATOM 1535 C C . SER A 1 198 ? -5.191 -2.933 14.514 1.00 89.25 198 SER A C 1
ATOM 1537 O O . SER A 1 198 ? -4.435 -2.239 15.203 1.00 89.25 198 SER A O 1
ATOM 1539 N N . ARG A 1 199 ? -5.736 -4.068 14.961 1.00 79.88 199 ARG A N 1
ATOM 1540 C CA . ARG A 1 199 ? -5.662 -4.568 16.343 1.00 79.88 199 ARG A CA 1
ATOM 1541 C C . ARG A 1 199 ? -4.664 -5.711 16.550 1.00 79.88 199 ARG A C 1
ATOM 1543 O O . ARG A 1 199 ? -4.442 -6.103 17.688 1.00 79.88 199 ARG A O 1
ATOM 1550 N N . GLY A 1 200 ? -4.101 -6.275 15.481 1.00 66.00 200 GLY A N 1
ATOM 1551 C CA . GLY A 1 200 ? -3.243 -7.459 15.563 1.00 66.00 200 GLY A CA 1
ATOM 1552 C C . GLY A 1 200 ? -1.793 -7.137 15.935 1.00 66.00 200 GLY A C 1
ATOM 1553 O O . GLY A 1 200 ? -1.146 -6.324 15.268 1.00 66.00 200 GLY A O 1
ATOM 1554 N N . GLU A 1 201 ? -1.273 -7.827 16.953 1.00 54.66 201 GLU A N 1
ATOM 1555 C CA . GLU A 1 201 ? 0.162 -8.068 17.120 1.00 54.66 201 GLU A CA 1
ATOM 1556 C C . GLU A 1 201 ? 0.608 -9.149 16.129 1.00 54.66 201 GLU A C 1
ATOM 1558 O O . GLU A 1 201 ? 0.035 -10.237 16.086 1.00 54.66 201 GLU A O 1
ATOM 1563 N N . VAL A 1 202 ? 1.639 -8.875 15.329 1.00 52.53 202 VAL A N 1
ATOM 1564 C CA . VAL A 1 202 ? 2.162 -9.856 14.359 1.00 52.53 202 VAL A CA 1
ATOM 1565 C C . VAL A 1 202 ? 3.155 -10.842 15.011 1.00 52.53 202 VAL A C 1
ATOM 1567 O O . VAL A 1 202 ? 3.632 -11.774 14.369 1.00 52.53 202 VAL A O 1
ATOM 1570 N N . SER A 1 203 ? 3.456 -10.657 16.303 1.00 38.22 203 SER A N 1
ATOM 1571 C CA . SER A 1 203 ? 4.417 -11.416 17.124 1.00 38.22 203 SER A CA 1
ATOM 1572 C C . SER A 1 203 ? 3.972 -12.838 17.489 1.00 38.22 203 SER A C 1
ATOM 1574 O O . SER A 1 203 ? 4.790 -13.623 17.960 1.00 38.22 203 SER A O 1
ATOM 1576 N N . GLY A 1 204 ? 2.705 -13.195 17.269 1.00 38.19 204 GLY A N 1
ATOM 1577 C CA . GLY A 1 204 ? 2.134 -14.484 17.666 1.00 38.19 204 GLY A CA 1
ATOM 1578 C C . GLY A 1 204 ? 1.723 -15.368 16.494 1.00 38.19 204 GLY A C 1
ATOM 1579 O O . GLY A 1 204 ? 0.594 -15.834 16.492 1.00 38.19 204 GLY A O 1
ATOM 1580 N N . LEU A 1 205 ? 2.582 -15.576 15.489 1.00 41.38 205 LEU A N 1
ATOM 1581 C CA . LEU A 1 205 ? 2.291 -16.477 14.363 1.00 41.38 205 LEU A CA 1
ATOM 1582 C C . LEU A 1 205 ? 2.824 -17.896 14.649 1.00 41.38 205 LEU A C 1
ATOM 1584 O O . LEU A 1 205 ? 3.995 -18.158 14.347 1.00 41.38 205 LEU A O 1
ATOM 1588 N N . PRO A 1 206 ? 2.023 -18.825 15.214 1.00 32.91 206 PRO A N 1
ATOM 1589 C CA . PRO A 1 206 ? 2.426 -20.220 15.286 1.00 32.91 206 PRO A CA 1
ATOM 1590 C C . PRO A 1 206 ? 2.585 -20.767 13.866 1.00 32.91 206 PRO A C 1
ATOM 1592 O O . PRO A 1 206 ? 1.681 -20.696 13.035 1.00 32.91 206 PRO A O 1
ATOM 1595 N N . GLY A 1 207 ? 3.768 -21.305 13.580 1.00 42.06 207 GLY A N 1
ATOM 1596 C CA . GLY A 1 207 ? 3.928 -22.234 12.475 1.00 42.06 207 GLY A CA 1
ATOM 1597 C C . GLY A 1 207 ? 3.343 -23.570 12.903 1.00 42.06 207 GLY A C 1
ATOM 1598 O O . GLY A 1 207 ? 3.852 -24.134 13.863 1.00 42.06 207 GLY A O 1
ATOM 1599 N N . ILE A 1 208 ? 2.278 -24.021 12.237 1.00 30.86 208 ILE A N 1
ATOM 1600 C CA . ILE A 1 208 ? 1.950 -25.420 11.906 1.00 30.86 208 ILE A CA 1
ATOM 1601 C C . ILE A 1 208 ? 0.509 -25.482 11.381 1.00 30.86 208 ILE A C 1
ATOM 1603 O O . ILE A 1 208 ? -0.422 -25.053 12.053 1.00 30.86 208 ILE A O 1
ATOM 1607 N N . LEU A 1 209 ? 0.399 -26.022 10.167 1.00 27.72 209 LEU A N 1
ATOM 1608 C CA . LEU A 1 209 ? -0.598 -26.902 9.531 1.00 27.72 209 LEU A CA 1
ATOM 1609 C C . LEU A 1 209 ? -0.307 -26.702 8.035 1.00 27.72 209 LEU A C 1
ATOM 1611 O O . LEU A 1 209 ? -0.221 -25.561 7.598 1.00 27.72 209 LEU A O 1
ATOM 1615 N N . TRP A 1 210 ? 0.196 -27.705 7.317 1.00 37.12 210 TRP A N 1
ATOM 1616 C CA . TRP A 1 210 ? -0.578 -28.756 6.637 1.00 37.12 210 TRP A CA 1
ATOM 1617 C C . TRP A 1 210 ? 0.246 -30.068 6.661 1.00 37.12 210 TRP A C 1
ATOM 1619 O O . TRP A 1 210 ? 1.458 -30.024 6.448 1.00 37.12 210 TRP A O 1
ATOM 1629 N N . ASN A 1 211 ? -0.287 -31.211 7.110 1.00 30.53 211 ASN A N 1
ATOM 1630 C CA . ASN A 1 211 ? -0.897 -32.201 6.203 1.00 30.53 211 ASN A CA 1
ATOM 1631 C C . ASN A 1 211 ? -1.772 -31.627 5.096 1.00 30.53 211 ASN A C 1
ATOM 1633 O O . ASN A 1 211 ? -2.720 -30.887 5.435 1.00 30.53 211 ASN A O 1
#

pLDDT: mean 72.95, std 25.8, range [26.0, 97.38]